Protein AF-A0A497KL46-F1 (afdb_monomer_lite)

Radius of gyration: 26.6 Å; chains: 1; bounding box: 67×43×73 Å

Sequence (267 aa):
MDILRQILDEEDTQILLVLDEVDALINNEGSDALYYLTRFHETTPDDPRRLNLLCISKDAEVFRKLDKSTLSSLQRNIIRMPDYNRFQLADILLYRMERAFRPDAVPLEIIDFISEVAEKENGDARQAISILHGAGLEADNDGSRQVKPEHARRIAVGVYDGIVVPDEIKHLNQHEKLTLLGISRFFISNTAPEATTGEIEESYHLVCEEYSEKPRGHTQFWKYLKKLDNLDFVSIKMHSSSQGRTQHISLDKIPAKTLQKKVEELL

Secondary structure (DSSP, 8-state):
-HHHHHHHHHTT--EEEEETTHHHHHHHHTTHHHHHHHTTTTT-TTS---EEEEE--S-GGGGGGS-HHHHHHHTTSPPP-PPPPHHHHHHHHHHHHHHHS-TTSS-HHHHHHHHHHHHHTTT-HHHHHHHHHHHHHHHHHTT-SS--HHHHHHHHHHHSTT-PPPGGGGG--HHHHHHHHHHHHHHHH---SEEEHHHHHHHHHHHHHHTTPPPPPHHHHHHHHHHHHHTTSSEEEEEEETTEEEEEEE-SSS-HHHHHHHHHTT-

Structure (mmCIF, N/CA/C/O backbone):
data_AF-A0A497KL46-F1
#
_entry.id   AF-A0A497KL46-F1
#
loop_
_atom_site.group_PDB
_atom_site.id
_atom_site.type_symbol
_atom_site.label_atom_id
_atom_site.label_alt_id
_atom_site.label_comp_id
_atom_site.label_asym_id
_atom_site.label_entity_id
_atom_site.label_seq_id
_atom_site.pdbx_PDB_ins_code
_atom_site.Cartn_x
_atom_site.Cartn_y
_atom_site.Cartn_z
_atom_site.occupancy
_atom_site.B_iso_or_equiv
_atom_site.auth_seq_id
_atom_site.auth_comp_id
_atom_site.auth_asym_id
_atom_site.auth_atom_id
_atom_site.pdbx_PDB_model_num
ATOM 1 N N . MET A 1 1 ? -26.864 12.637 31.922 1.00 79.81 1 MET A N 1
ATOM 2 C CA . MET A 1 1 ? -26.536 11.238 32.270 1.00 79.81 1 MET A CA 1
ATOM 3 C C . MET A 1 1 ? -27.658 10.562 33.039 1.00 79.81 1 MET A C 1
ATOM 5 O O . MET A 1 1 ? -27.997 9.447 32.680 1.00 79.81 1 MET A O 1
ATOM 9 N N . ASP A 1 2 ? -28.293 11.231 34.002 1.00 81.38 2 ASP A N 1
ATOM 10 C CA . ASP A 1 2 ? -29.363 10.612 34.807 1.00 81.38 2 ASP A CA 1
ATOM 11 C C . ASP A 1 2 ? -30.589 10.193 33.991 1.00 81.38 2 ASP A C 1
ATOM 13 O O . ASP A 1 2 ? -31.093 9.096 34.185 1.00 81.38 2 ASP A O 1
ATOM 17 N N . ILE A 1 3 ? -30.999 11.000 33.004 1.00 86.81 3 ILE A N 1
ATOM 18 C CA . ILE A 1 3 ? -32.090 10.636 32.081 1.00 86.81 3 ILE A CA 1
ATOM 19 C C . ILE A 1 3 ? -31.746 9.360 31.301 1.00 86.81 3 ILE A C 1
ATOM 21 O O . ILE A 1 3 ? -32.574 8.468 31.177 1.00 86.81 3 ILE A O 1
ATOM 25 N N . LEU A 1 4 ? -30.510 9.254 30.796 1.00 86.62 4 LEU A N 1
ATOM 26 C CA . LEU A 1 4 ? -30.061 8.060 30.076 1.00 86.62 4 LEU A CA 1
ATOM 27 C C . LEU A 1 4 ? -30.086 6.830 30.991 1.00 86.62 4 LEU A C 1
ATOM 29 O O . LEU A 1 4 ? -30.524 5.773 30.561 1.00 86.62 4 LEU A O 1
ATOM 33 N N . ARG A 1 5 ? -29.650 6.970 32.247 1.00 85.06 5 ARG A N 1
ATOM 34 C CA . ARG A 1 5 ? -29.703 5.887 33.235 1.00 85.06 5 ARG A CA 1
ATOM 35 C C . ARG A 1 5 ? -31.134 5.454 33.522 1.00 85.06 5 ARG A C 1
ATOM 37 O O . ARG A 1 5 ? -31.430 4.277 33.380 1.00 85.06 5 ARG A O 1
ATOM 44 N N . GLN A 1 6 ? -32.012 6.409 33.820 1.00 87.00 6 GLN A N 1
ATOM 45 C CA . GLN A 1 6 ? -33.421 6.142 34.085 1.00 87.00 6 GLN A CA 1
ATOM 46 C C . GLN A 1 6 ? -34.067 5.358 32.938 1.00 87.00 6 GLN A C 1
ATOM 48 O O . GLN A 1 6 ? -34.695 4.339 33.186 1.00 87.00 6 GLN A O 1
ATOM 53 N N . ILE A 1 7 ? -33.847 5.780 31.689 1.00 89.94 7 ILE A N 1
ATOM 54 C CA . ILE A 1 7 ? -34.384 5.081 30.515 1.00 89.94 7 ILE A CA 1
ATOM 55 C C . ILE A 1 7 ? -33.835 3.651 30.420 1.00 89.94 7 ILE A C 1
ATOM 57 O O . ILE A 1 7 ? -34.594 2.719 30.186 1.00 89.94 7 ILE A O 1
ATOM 61 N N . LEU A 1 8 ? -32.524 3.456 30.596 1.00 90.19 8 LEU A N 1
ATOM 62 C CA . LEU A 1 8 ? -31.916 2.124 30.491 1.00 90.19 8 LEU A CA 1
ATOM 63 C C . LEU A 1 8 ? -32.388 1.164 31.592 1.00 90.19 8 LEU A C 1
ATOM 65 O O . LEU A 1 8 ? -32.463 -0.040 31.348 1.00 90.19 8 LEU A O 1
ATOM 69 N N . ASP A 1 9 ? -32.699 1.687 32.777 1.00 87.31 9 ASP A N 1
ATOM 70 C CA . ASP A 1 9 ? -33.218 0.898 33.893 1.00 87.31 9 ASP A CA 1
ATOM 71 C C . ASP A 1 9 ? -34.712 0.597 33.747 1.00 87.31 9 ASP A C 1
ATOM 73 O O . ASP A 1 9 ? -35.117 -0.543 33.972 1.00 87.31 9 ASP A O 1
ATOM 77 N N . GLU A 1 10 ? -35.519 1.576 33.327 1.00 91.06 10 GLU A N 1
ATOM 78 C CA . GLU A 1 10 ? -36.950 1.389 33.043 1.00 91.06 10 GLU A CA 1
ATOM 79 C C . GLU A 1 10 ? -37.177 0.365 31.921 1.00 91.06 10 GLU A C 1
ATOM 81 O O . GLU A 1 10 ? -38.066 -0.479 32.023 1.00 91.06 10 GLU A O 1
ATOM 86 N N . GLU A 1 11 ? -36.335 0.396 30.886 1.00 92.50 11 GLU A N 1
ATOM 87 C CA . GLU A 1 11 ? -36.409 -0.500 29.725 1.00 92.50 11 GLU A CA 1
ATOM 88 C C . GLU A 1 11 ? -35.593 -1.797 29.896 1.00 92.50 11 GLU A C 1
ATOM 90 O O . GLU A 1 11 ? -35.456 -2.566 28.945 1.00 92.50 11 GLU A O 1
ATOM 95 N N . ASP A 1 12 ? -34.990 -2.035 31.068 1.00 89.88 12 ASP A N 1
ATOM 96 C CA . ASP A 1 12 ? -34.139 -3.203 31.363 1.00 89.88 12 ASP A CA 1
ATOM 97 C C . ASP A 1 12 ? -33.090 -3.504 30.261 1.00 89.88 12 ASP A C 1
ATOM 99 O O . ASP A 1 12 ? -32.785 -4.653 29.941 1.00 89.88 12 ASP A O 1
ATOM 103 N N . THR A 1 13 ? -32.498 -2.463 29.663 1.00 91.75 13 THR A N 1
ATOM 104 C CA . THR A 1 13 ? -31.704 -2.584 28.427 1.00 91.75 13 THR A CA 1
ATOM 105 C C . THR A 1 13 ? -30.222 -2.294 28.646 1.00 91.75 13 THR A C 1
ATOM 107 O O . THR A 1 13 ? -29.837 -1.328 29.299 1.00 91.75 13 THR A O 1
ATOM 110 N N . GLN A 1 14 ? -29.355 -3.111 28.046 1.00 91.69 14 GLN A N 1
ATOM 111 C CA . GLN A 1 14 ? -27.909 -2.886 28.021 1.00 91.69 14 GLN A CA 1
ATOM 112 C C . GLN A 1 14 ? -27.461 -2.369 26.649 1.00 91.69 14 GLN A C 1
ATOM 114 O O . GLN A 1 14 ? -27.829 -2.926 25.616 1.00 91.69 14 GLN A O 1
ATOM 119 N N . ILE A 1 15 ? -26.614 -1.340 26.642 1.00 93.81 15 ILE A N 1
ATOM 120 C CA . ILE A 1 15 ? -26.074 -0.721 25.431 1.00 93.81 15 ILE A CA 1
ATOM 121 C C . ILE A 1 15 ? -24.551 -0.854 25.342 1.00 93.81 15 ILE A C 1
ATOM 123 O O . ILE A 1 15 ? -23.825 -0.784 26.341 1.00 93.81 15 ILE A O 1
ATOM 127 N N . LEU A 1 16 ? -24.072 -1.021 24.109 1.00 92.56 16 LEU A N 1
ATOM 128 C CA . LEU A 1 16 ? -22.677 -0.847 23.719 1.00 92.56 16 LEU A CA 1
ATOM 129 C C . LEU A 1 16 ? -22.578 0.436 22.893 1.00 92.56 16 LEU A C 1
ATOM 131 O O . LEU A 1 16 ? -23.032 0.482 21.752 1.00 92.56 16 LEU A O 1
ATOM 135 N N . LEU A 1 17 ? -21.989 1.473 23.477 1.00 92.75 17 LEU A N 1
ATOM 136 C CA . LEU A 1 17 ? -21.692 2.720 22.793 1.00 92.75 17 LEU A CA 1
ATOM 137 C C . LEU A 1 17 ? -20.339 2.596 22.089 1.00 92.75 17 LEU A C 1
ATOM 139 O O . LEU A 1 17 ? -19.315 2.403 22.744 1.00 92.75 17 LEU A O 1
ATOM 143 N N . VAL A 1 18 ? -20.342 2.716 20.763 1.00 94.81 18 VAL A N 1
ATOM 144 C CA . VAL A 1 18 ? -19.127 2.727 19.943 1.00 94.81 18 VAL A CA 1
ATOM 145 C C . VAL A 1 18 ? -18.845 4.156 19.497 1.00 94.81 18 VAL A C 1
ATOM 147 O O . VAL A 1 18 ? -19.671 4.764 18.821 1.00 94.81 18 VAL A O 1
ATOM 150 N N . LEU A 1 19 ? -17.688 4.685 19.884 1.00 92.31 19 LEU A N 1
ATOM 151 C CA . LEU A 1 19 ? -17.200 5.998 19.475 1.00 92.31 19 LEU A CA 1
ATOM 152 C C . LEU A 1 19 ? -16.056 5.806 18.482 1.00 92.31 19 LEU A C 1
ATOM 154 O O . LEU A 1 19 ? -14.945 5.459 18.888 1.00 92.31 19 LEU A O 1
ATOM 158 N N . ASP A 1 20 ? -16.347 6.000 17.196 1.00 92.94 20 ASP A N 1
ATOM 159 C CA . ASP A 1 20 ? -15.329 6.001 16.144 1.00 92.94 20 ASP A CA 1
ATOM 160 C C . ASP A 1 20 ? -14.630 7.363 16.054 1.00 92.94 20 ASP A C 1
ATOM 162 O O . ASP A 1 20 ? -15.238 8.390 16.357 1.00 92.94 20 ASP A O 1
ATOM 166 N N . GLU A 1 21 ? -13.351 7.363 15.681 1.00 90.56 21 GLU A N 1
ATOM 167 C CA . GLU A 1 21 ? -12.491 8.558 15.622 1.00 90.56 21 GLU A CA 1
ATOM 168 C C . GLU A 1 21 ? -12.585 9.455 16.878 1.00 90.56 21 GLU A C 1
ATOM 170 O O . GLU A 1 21 ? -12.681 10.686 16.800 1.00 90.56 21 GLU A O 1
ATOM 175 N N . VAL A 1 22 ? -12.530 8.841 18.069 1.00 91.25 22 VAL A N 1
ATOM 176 C CA . VAL A 1 22 ? -12.682 9.535 19.365 1.00 91.25 22 VAL A CA 1
ATOM 177 C C . VAL A 1 22 ? -11.638 10.642 19.580 1.00 91.25 22 VAL A C 1
ATOM 179 O O . VAL A 1 22 ? -11.822 11.524 20.418 1.00 91.25 22 VAL A O 1
ATOM 182 N N . ASP A 1 23 ? -10.558 10.633 18.796 1.00 89.38 23 ASP A N 1
ATOM 183 C CA . ASP A 1 23 ? -9.548 11.685 18.735 1.00 89.38 23 ASP A CA 1
ATOM 184 C C . ASP A 1 23 ? -10.170 13.079 18.581 1.00 89.38 23 ASP A C 1
ATOM 186 O O . ASP A 1 23 ? -9.782 14.013 19.284 1.00 89.38 23 ASP A O 1
ATOM 190 N N . ALA A 1 24 ? -11.161 13.225 17.694 1.00 88.12 24 ALA A N 1
ATOM 191 C CA . ALA A 1 24 ? -11.826 14.501 17.440 1.00 88.12 24 ALA A CA 1
ATOM 192 C C . ALA A 1 24 ? -12.587 15.003 18.676 1.00 88.12 24 ALA A C 1
ATOM 194 O O . ALA A 1 24 ? -12.508 16.185 19.016 1.00 88.12 24 ALA A O 1
ATOM 195 N N . LEU A 1 25 ? -13.270 14.096 19.379 1.00 87.94 25 LEU A N 1
ATOM 196 C CA . LEU A 1 25 ? -13.994 14.406 20.610 1.00 87.94 25 LEU A CA 1
ATOM 197 C C . LEU A 1 25 ? -13.031 14.864 21.712 1.00 87.94 25 LEU A C 1
ATOM 199 O O . LEU A 1 25 ? -13.233 15.918 22.307 1.00 87.94 25 LEU A O 1
ATOM 203 N N . ILE A 1 26 ? -11.950 14.113 21.937 1.00 88.19 26 ILE A N 1
ATOM 204 C CA . ILE A 1 26 ? -10.952 14.430 22.971 1.00 88.19 26 ILE A CA 1
ATOM 205 C C . ILE A 1 26 ? -10.244 15.754 22.663 1.00 88.19 26 ILE A C 1
ATOM 207 O O . ILE A 1 26 ? -9.968 16.540 23.567 1.00 88.19 26 ILE A O 1
ATOM 211 N N . ASN A 1 27 ? -9.939 16.023 21.392 1.00 87.06 27 ASN A N 1
ATOM 212 C CA . ASN A 1 27 ? -9.252 17.251 20.998 1.00 87.06 27 ASN A CA 1
ATOM 213 C C . ASN A 1 27 ? -10.130 18.503 21.149 1.00 87.06 27 ASN A C 1
ATOM 215 O O . ASN A 1 27 ? -9.594 19.563 21.468 1.00 87.06 27 ASN A O 1
ATOM 219 N N . ASN A 1 28 ? -11.443 18.386 20.937 1.00 86.38 28 ASN A N 1
ATOM 220 C CA . ASN A 1 28 ? -12.368 19.519 20.996 1.00 86.38 28 ASN A CA 1
ATOM 221 C C . ASN A 1 28 ? -12.951 19.750 22.398 1.00 86.38 28 ASN A C 1
ATOM 223 O O . ASN A 1 28 ? -13.069 20.896 22.824 1.00 86.38 28 ASN A O 1
ATOM 227 N N . GLU A 1 29 ? -13.309 18.681 23.113 1.00 82.69 29 GLU A N 1
ATOM 228 C CA . GLU A 1 29 ? -14.014 18.749 24.405 1.00 82.69 29 GLU A CA 1
ATOM 229 C C . GLU A 1 29 ? -13.141 18.339 25.601 1.00 82.69 29 GLU A C 1
ATOM 231 O O . GLU A 1 29 ? -13.566 18.414 26.754 1.00 82.69 29 GLU A O 1
ATOM 236 N N . GLY A 1 30 ? -11.897 17.920 25.360 1.00 79.69 30 GLY A N 1
ATOM 237 C CA . GLY A 1 30 ? -10.985 17.500 26.416 1.00 79.69 30 GLY A CA 1
ATOM 238 C C . GLY A 1 30 ? -11.428 16.202 27.095 1.00 79.69 30 GLY A C 1
ATOM 239 O O . GLY A 1 30 ? -11.871 15.252 26.452 1.00 79.69 30 GLY A O 1
ATOM 240 N N . SER A 1 31 ? -11.256 16.139 28.418 1.00 78.94 31 SER A N 1
ATOM 241 C CA . SER A 1 31 ? -11.569 14.931 29.199 1.00 78.94 31 SER A CA 1
ATOM 242 C C . SER A 1 31 ? -13.051 14.793 29.535 1.00 78.94 31 SER A C 1
ATOM 244 O O . SER A 1 31 ? -13.500 13.683 29.810 1.00 78.94 31 SER A O 1
ATOM 246 N N . ASP A 1 32 ? -13.811 15.888 29.508 1.00 81.88 32 ASP A N 1
ATOM 247 C CA . ASP A 1 32 ? -15.138 15.959 30.125 1.00 81.88 32 ASP A CA 1
ATOM 248 C C . ASP A 1 32 ? -16.133 14.990 29.474 1.00 81.88 32 ASP A C 1
ATOM 250 O O . ASP A 1 32 ? -16.844 14.261 30.170 1.00 81.88 32 ASP A O 1
ATOM 254 N N . ALA A 1 33 ? -16.129 14.903 28.142 1.00 78.75 33 ALA A N 1
ATOM 255 C CA . ALA A 1 33 ? -17.032 14.028 27.398 1.00 78.75 33 ALA A CA 1
ATOM 256 C C . ALA A 1 33 ? -16.857 12.544 27.770 1.00 78.75 33 ALA A C 1
ATOM 258 O O . ALA A 1 33 ? -17.829 11.834 28.042 1.00 78.75 33 ALA A O 1
ATOM 259 N N . LEU A 1 34 ? -15.608 12.072 27.840 1.00 86.06 34 LEU A N 1
ATOM 260 C CA . LEU A 1 34 ? -15.301 10.690 28.216 1.00 86.06 34 LEU A CA 1
ATOM 261 C C . LEU A 1 34 ? -15.378 10.464 29.728 1.00 86.06 34 LEU A C 1
ATOM 263 O O . LEU A 1 34 ? -15.700 9.356 30.161 1.00 86.06 34 LEU A O 1
ATOM 267 N N . TYR A 1 35 ? -15.139 11.494 30.538 1.00 84.88 35 TYR A N 1
ATOM 268 C CA . TYR A 1 35 ? -15.254 11.424 31.991 1.00 84.88 35 TYR A CA 1
ATOM 269 C C . TYR A 1 35 ? -16.672 11.025 32.410 1.00 84.88 35 TYR A C 1
ATOM 271 O O . TYR A 1 35 ? -16.850 10.071 33.169 1.00 84.88 35 TYR A O 1
ATOM 279 N N . TYR A 1 36 ? -17.703 11.676 31.860 1.00 84.81 36 TYR A N 1
ATOM 280 C CA . TYR A 1 36 ? -19.088 11.337 32.204 1.00 84.81 36 TYR A CA 1
ATOM 281 C C . TYR A 1 36 ? -19.473 9.920 31.763 1.00 84.81 36 TYR A C 1
ATOM 283 O O . TYR A 1 36 ? -20.176 9.221 32.493 1.00 84.81 36 TYR A O 1
ATOM 291 N N . LEU A 1 37 ? -19.006 9.478 30.591 1.00 87.31 37 LEU A N 1
ATOM 292 C CA . LEU A 1 37 ? -19.309 8.148 30.050 1.00 87.31 37 LEU A CA 1
ATOM 293 C C . LEU A 1 37 ? -18.620 7.031 30.837 1.00 87.31 37 LEU A C 1
ATOM 295 O O . LEU A 1 37 ? -19.248 6.028 31.170 1.00 87.31 37 LEU A O 1
ATOM 299 N N . THR A 1 38 ? -17.341 7.208 31.171 1.00 84.44 38 THR A N 1
ATOM 300 C CA . THR A 1 38 ? -16.570 6.211 31.930 1.00 84.44 38 THR A CA 1
ATOM 301 C C . THR A 1 38 ? -17.064 6.068 33.368 1.00 84.44 38 THR A C 1
ATOM 303 O O . THR A 1 38 ? -17.007 4.973 33.928 1.00 84.44 38 THR A O 1
ATOM 306 N N . ARG A 1 39 ? -17.615 7.142 33.944 1.00 82.69 39 ARG A N 1
ATOM 307 C CA . ARG A 1 39 ? -18.130 7.175 35.321 1.00 82.69 39 ARG A CA 1
ATOM 308 C C . ARG A 1 39 ? -19.625 6.929 35.454 1.00 82.69 39 ARG A C 1
ATOM 310 O O . ARG A 1 39 ? -20.173 7.049 36.548 1.00 82.69 39 ARG A O 1
ATOM 317 N N . PHE A 1 40 ? -20.290 6.533 34.374 1.00 84.06 40 PHE A N 1
ATOM 318 C CA . PHE A 1 40 ? -21.730 6.286 34.368 1.00 84.06 40 PHE A CA 1
ATOM 319 C C . PHE A 1 40 ? -22.194 5.286 35.449 1.00 84.06 40 PHE A C 1
ATOM 321 O O . PHE A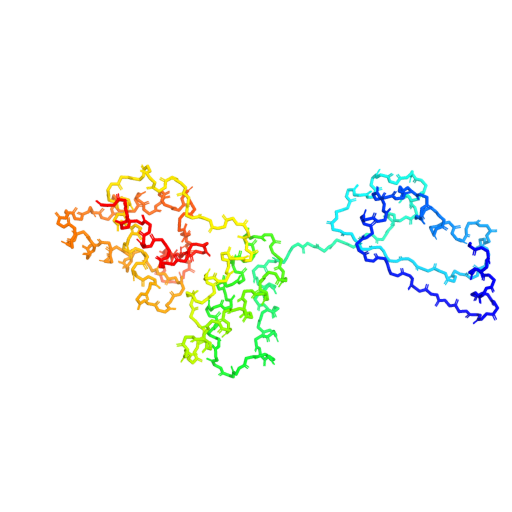 1 40 ? -23.330 5.382 35.901 1.00 84.06 40 PHE A O 1
ATOM 328 N N . HIS A 1 41 ? -21.321 4.388 35.919 1.00 80.94 41 HIS A N 1
ATOM 329 C CA . HIS A 1 41 ? -21.632 3.390 36.958 1.00 80.94 41 HIS A CA 1
ATOM 330 C C . HIS A 1 41 ? -21.028 3.693 38.345 1.00 80.94 41 HIS A C 1
ATOM 332 O O . HIS A 1 41 ? -21.165 2.880 39.251 1.00 80.94 41 HIS A O 1
ATOM 338 N N . GLU A 1 42 ? -20.331 4.820 38.551 1.00 80.25 42 GLU A N 1
ATOM 339 C CA . GLU A 1 42 ? -19.647 5.088 39.836 1.00 80.25 42 GLU A CA 1
ATOM 340 C C . GLU A 1 42 ? -20.615 5.355 40.996 1.00 80.25 42 GLU A C 1
ATOM 342 O O . GLU A 1 42 ? -20.321 5.021 42.141 1.00 80.25 42 GLU A O 1
ATOM 347 N N . THR A 1 43 ? -21.768 5.961 40.712 1.00 73.19 43 THR A N 1
ATOM 348 C CA . THR A 1 43 ? -22.758 6.334 41.734 1.00 73.19 43 THR A CA 1
A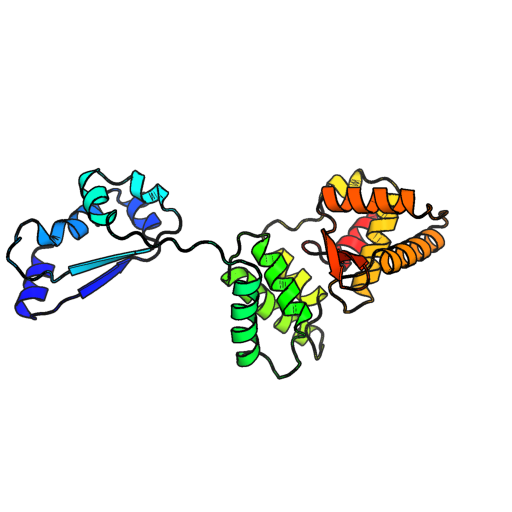TOM 349 C C . THR A 1 43 ? -23.650 5.174 42.171 1.00 73.19 43 THR A C 1
ATOM 351 O O . THR A 1 43 ? -24.379 5.317 43.147 1.00 73.19 43 THR A O 1
ATOM 354 N N . THR A 1 44 ? -23.612 4.050 41.453 1.00 74.88 44 THR A N 1
ATOM 355 C CA . THR A 1 44 ? -24.502 2.898 41.643 1.00 74.88 44 THR A CA 1
ATOM 356 C C . THR A 1 44 ? -23.743 1.577 41.431 1.00 74.88 44 THR A C 1
ATOM 358 O O . THR A 1 44 ? -23.939 0.879 40.438 1.00 74.88 44 THR A O 1
ATOM 361 N N . PRO A 1 45 ? -22.821 1.221 42.344 1.00 71.00 45 PRO A N 1
ATOM 362 C CA . PRO A 1 45 ? -21.927 0.077 42.157 1.00 71.00 45 PRO A CA 1
ATOM 363 C C . PRO A 1 45 ? -22.625 -1.292 42.192 1.00 71.00 45 PRO A C 1
ATOM 365 O O . PRO A 1 45 ? -22.076 -2.245 41.637 1.00 71.00 45 PRO A O 1
ATOM 368 N N . ASP A 1 46 ? -23.804 -1.384 42.817 1.00 79.31 46 ASP A N 1
ATOM 369 C CA . ASP A 1 46 ? -24.602 -2.615 42.924 1.00 79.31 46 ASP A CA 1
ATOM 370 C C . ASP A 1 46 ? -25.622 -2.777 41.777 1.00 79.31 46 ASP A C 1
ATOM 372 O O . ASP A 1 46 ? -26.230 -3.842 41.639 1.00 79.31 46 ASP A O 1
ATOM 376 N N . ASP A 1 47 ? -25.789 -1.751 40.934 1.00 80.50 47 ASP A N 1
ATOM 377 C CA . ASP A 1 47 ? -26.738 -1.776 39.821 1.00 80.50 47 ASP A CA 1
ATOM 378 C C . ASP A 1 47 ? -26.167 -2.530 38.603 1.00 80.50 47 ASP A C 1
ATOM 380 O O . ASP A 1 47 ? -24.944 -2.635 38.420 1.00 80.50 47 ASP A O 1
ATOM 384 N N . PRO A 1 48 ? -27.034 -3.049 37.712 1.00 80.50 48 PRO A N 1
ATOM 385 C CA . PRO A 1 48 ? -26.595 -3.659 36.465 1.00 80.50 48 PRO A CA 1
ATOM 386 C C . PRO A 1 48 ? -25.754 -2.690 35.624 1.00 80.50 48 PRO A C 1
ATOM 388 O O . PRO A 1 48 ? -26.095 -1.523 35.440 1.00 80.50 48 PRO A O 1
ATOM 391 N N . ARG A 1 49 ? -24.666 -3.183 35.017 1.00 84.88 49 ARG A N 1
ATOM 392 C CA . ARG A 1 49 ? -23.839 -2.370 34.110 1.00 84.88 49 ARG A CA 1
ATOM 393 C C . ARG A 1 49 ? -24.500 -2.207 32.741 1.00 84.88 49 ARG A C 1
ATOM 395 O O . ARG A 1 49 ? -24.146 -2.877 31.773 1.00 84.88 49 ARG A O 1
ATOM 402 N N . ARG A 1 50 ? -25.439 -1.265 32.658 1.00 88.06 50 ARG A N 1
ATOM 403 C CA . ARG A 1 50 ? -26.237 -0.964 31.456 1.00 88.06 50 ARG A CA 1
ATOM 404 C C . ARG A 1 50 ? -25.462 -0.316 30.301 1.00 88.06 50 ARG A C 1
ATOM 406 O O . ARG A 1 50 ? -25.907 -0.402 29.167 1.00 88.06 50 ARG A O 1
ATOM 413 N N . LEU A 1 51 ? -24.310 0.312 30.550 1.00 89.31 51 LEU A N 1
ATOM 414 C CA . LEU A 1 51 ? -23.509 1.015 29.533 1.00 89.31 51 LEU A CA 1
ATOM 415 C C . LEU A 1 51 ? -22.116 0.396 29.401 1.00 89.31 51 LEU A C 1
ATOM 417 O O . LEU A 1 51 ? -21.380 0.313 30.384 1.00 89.31 51 LEU A O 1
ATOM 421 N N . ASN A 1 52 ? -21.754 0.019 28.177 1.00 88.88 52 ASN A N 1
ATOM 422 C CA . ASN A 1 52 ? -20.418 -0.424 27.785 1.00 88.88 52 ASN A CA 1
ATOM 423 C C . ASN A 1 52 ? -19.882 0.517 26.710 1.00 88.88 52 ASN A C 1
ATOM 425 O O . ASN A 1 52 ? -20.653 1.014 25.894 1.00 88.88 52 ASN A O 1
ATOM 429 N N . LEU A 1 53 ? -18.572 0.746 26.702 1.00 89.31 53 LEU A N 1
ATOM 430 C CA . LEU A 1 53 ? -17.934 1.711 25.812 1.00 89.31 53 LEU A CA 1
ATOM 431 C C . LEU A 1 53 ? -16.842 1.032 24.981 1.00 89.31 53 LEU A C 1
ATOM 433 O O . LEU A 1 53 ? -15.984 0.343 25.534 1.00 89.31 53 LEU A O 1
ATOM 437 N N . LEU A 1 54 ? -16.864 1.261 23.669 1.00 91.44 54 LEU A N 1
ATOM 438 C CA . LEU A 1 54 ? -15.784 0.939 22.741 1.00 91.44 54 LEU A CA 1
ATOM 439 C C . LEU A 1 54 ? -15.317 2.242 22.088 1.00 91.44 54 LEU A C 1
ATOM 441 O O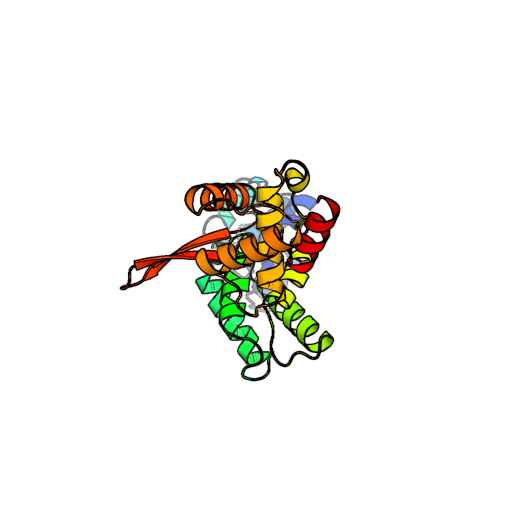 . LEU A 1 54 ? -16.079 2.875 21.364 1.00 91.44 54 LEU A O 1
ATOM 445 N N . CYS A 1 55 ? -14.072 2.634 22.334 1.00 91.12 55 CYS A N 1
ATOM 446 C CA . CYS A 1 55 ? -13.474 3.809 21.708 1.00 91.12 55 CYS A CA 1
ATOM 447 C C . CYS A 1 55 ? -12.482 3.367 20.632 1.00 91.12 55 CYS A C 1
ATOM 449 O O . CYS A 1 55 ? -11.585 2.573 20.919 1.00 91.12 55 CYS A O 1
ATOM 451 N N . ILE A 1 56 ? -12.620 3.907 19.425 1.00 93.00 56 ILE A N 1
ATOM 452 C CA . ILE A 1 56 ? -11.704 3.681 18.307 1.00 93.00 56 ILE A CA 1
ATOM 453 C C . ILE A 1 56 ? -10.950 4.985 18.070 1.00 93.00 56 ILE A C 1
ATOM 455 O O . ILE A 1 56 ? -11.544 6.059 17.993 1.00 93.00 56 ILE A O 1
ATOM 459 N N . SER A 1 57 ? -9.628 4.890 18.005 1.00 91.44 57 SER A N 1
ATOM 460 C CA . SER A 1 57 ? -8.733 6.021 17.782 1.00 91.44 57 SER A CA 1
ATOM 461 C C . SER A 1 57 ? -7.626 5.603 16.825 1.00 91.44 57 SER A C 1
ATOM 463 O O . SER A 1 57 ? -7.212 4.440 16.824 1.00 91.44 57 SER A O 1
ATOM 465 N N . LYS A 1 58 ? -7.151 6.562 16.026 1.00 87.38 58 LYS A N 1
ATOM 466 C CA . LYS A 1 58 ? -5.976 6.374 15.158 1.00 87.38 58 LYS A CA 1
ATOM 467 C C . LYS A 1 58 ? -4.667 6.498 15.935 1.00 87.38 58 LYS A C 1
ATOM 469 O O . LYS A 1 58 ? -3.668 5.912 15.532 1.00 87.38 58 LYS A O 1
ATOM 474 N N . ASP A 1 59 ? -4.673 7.238 17.041 1.00 84.31 59 ASP A N 1
ATOM 475 C CA . ASP A 1 59 ? -3.487 7.529 17.834 1.00 84.31 59 ASP A CA 1
ATOM 476 C C . ASP A 1 59 ? -3.722 7.269 19.326 1.00 84.31 59 ASP A C 1
ATOM 478 O O . ASP A 1 59 ? -4.353 8.045 20.042 1.00 84.31 59 ASP A O 1
ATOM 482 N N . ALA A 1 60 ? -3.114 6.197 19.839 1.00 78.81 60 ALA A N 1
ATOM 483 C CA . ALA A 1 60 ? -3.189 5.847 21.255 1.00 78.81 60 ALA A CA 1
ATOM 484 C C . ALA A 1 60 ? -2.659 6.954 22.195 1.00 78.81 60 ALA A C 1
ATOM 486 O O . ALA A 1 60 ? -2.974 6.953 23.389 1.00 78.81 60 ALA A O 1
ATOM 487 N N . GLU A 1 61 ? -1.863 7.896 21.688 1.00 83.06 61 GLU A N 1
ATOM 488 C CA . GLU A 1 61 ? -1.367 9.048 22.437 1.00 83.06 61 GLU A CA 1
ATOM 489 C C . GLU A 1 61 ? -2.469 10.040 22.803 1.00 83.06 61 GLU A C 1
ATOM 491 O O . GLU A 1 61 ? -2.350 10.722 23.827 1.00 83.06 61 GLU A O 1
ATOM 496 N N . VAL A 1 62 ? -3.578 10.083 22.053 1.00 83.25 62 VAL A N 1
ATOM 497 C CA . VAL A 1 62 ? -4.697 10.987 22.352 1.00 83.25 62 VAL A CA 1
ATOM 498 C C . VAL A 1 62 ? -5.237 10.756 23.763 1.00 83.25 62 VAL A C 1
ATOM 500 O O . VAL A 1 62 ? -5.581 11.703 24.472 1.00 83.25 62 VAL A O 1
ATOM 503 N N . PHE A 1 63 ? -5.214 9.504 24.226 1.00 82.81 63 PHE A N 1
ATOM 504 C CA . PHE A 1 63 ? -5.685 9.141 25.554 1.00 82.81 63 PHE A CA 1
ATOM 505 C C . PHE A 1 63 ? -4.807 9.727 26.668 1.00 82.81 63 PHE A C 1
ATOM 507 O O . PHE A 1 63 ? -5.305 9.914 27.772 1.00 82.81 63 PHE A O 1
ATOM 514 N N . ARG A 1 64 ? -3.540 10.102 26.413 1.00 81.12 64 ARG A N 1
ATOM 515 C CA . ARG A 1 64 ? -2.690 10.781 27.417 1.00 81.12 64 ARG A CA 1
ATOM 516 C C . ARG A 1 64 ? -3.196 12.173 27.796 1.00 81.12 64 ARG A C 1
ATOM 518 O O . ARG A 1 64 ? -2.799 12.684 28.840 1.00 81.12 64 ARG A O 1
ATOM 525 N N . LYS A 1 65 ? -4.057 12.780 26.972 1.00 82.19 65 LYS A N 1
ATOM 526 C CA . LYS A 1 65 ? -4.716 14.060 27.277 1.00 82.19 65 LYS A CA 1
ATOM 527 C C . LYS A 1 65 ? -5.837 13.912 28.305 1.00 82.19 65 LYS A C 1
ATOM 529 O O . LYS A 1 65 ? -6.298 14.920 28.835 1.00 82.19 65 LYS A O 1
ATOM 534 N N . LEU A 1 66 ? -6.274 12.680 28.569 1.00 83.88 66 LEU A N 1
ATOM 535 C CA . LEU A 1 66 ? -7.309 12.403 29.550 1.00 83.88 66 LEU A CA 1
ATOM 536 C C . LEU A 1 66 ? -6.768 12.525 30.971 1.00 83.88 66 LEU A C 1
ATOM 538 O O . LEU A 1 66 ? -5.615 12.191 31.258 1.00 83.88 66 LEU A O 1
ATOM 542 N N . ASP A 1 67 ? -7.628 12.962 31.885 1.00 82.44 67 ASP A N 1
ATOM 543 C CA . ASP A 1 67 ? -7.319 12.926 33.305 1.00 82.44 67 ASP A CA 1
ATOM 544 C C . ASP A 1 67 ? -7.048 11.481 33.773 1.00 82.44 67 ASP A C 1
ATOM 546 O O . ASP A 1 67 ? -7.565 10.496 33.233 1.00 82.44 67 ASP A O 1
ATOM 550 N N . LYS A 1 68 ? -6.229 11.344 34.824 1.00 80.62 68 LYS A N 1
ATOM 551 C CA . LYS A 1 68 ? -5.770 10.037 35.326 1.00 80.62 68 LYS A CA 1
ATOM 552 C C . LYS A 1 68 ? -6.917 9.084 35.679 1.00 80.62 68 LYS A C 1
ATOM 554 O O . LYS A 1 68 ? -6.725 7.871 35.616 1.00 80.62 68 LYS A O 1
ATOM 559 N N . SER A 1 69 ? -8.079 9.606 36.076 1.00 77.44 69 SER A N 1
ATOM 560 C CA . SER A 1 69 ? -9.207 8.779 36.504 1.00 77.44 69 SER A CA 1
ATOM 561 C C . SER A 1 69 ? -9.980 8.196 35.318 1.00 77.44 69 SER A C 1
ATOM 563 O O . SER A 1 69 ? -10.244 6.991 35.299 1.00 77.44 69 SER A O 1
ATOM 565 N N . THR A 1 70 ? -10.232 9.001 34.283 1.00 80.31 70 THR A N 1
ATOM 566 C CA . THR A 1 70 ? -10.828 8.543 33.016 1.00 80.31 70 THR A CA 1
ATOM 567 C C . THR A 1 70 ? -9.905 7.550 32.312 1.00 80.31 70 THR A C 1
ATOM 569 O O . THR A 1 70 ? -10.330 6.473 31.888 1.00 80.31 70 THR A O 1
ATOM 572 N N . LEU A 1 71 ? -8.607 7.859 32.269 1.00 80.19 71 LEU A N 1
ATOM 573 C CA . LEU A 1 71 ? -7.585 6.999 31.677 1.00 80.19 71 LEU A CA 1
ATOM 574 C C . LEU A 1 71 ? -7.490 5.632 32.383 1.00 80.19 71 LEU A C 1
ATOM 576 O O . LEU A 1 71 ? -7.457 4.603 31.712 1.00 80.19 71 LEU A O 1
ATOM 580 N N . SER A 1 72 ? -7.528 5.595 33.719 1.00 79.62 72 SER A N 1
ATOM 581 C CA . SER A 1 72 ? -7.525 4.346 34.506 1.00 79.62 72 SER A CA 1
ATOM 582 C C . SER A 1 72 ? -8.718 3.431 34.189 1.00 79.62 72 SER A C 1
ATOM 584 O O . SER A 1 72 ? -8.583 2.205 34.153 1.00 79.62 72 SER A O 1
ATOM 586 N N . SER A 1 73 ? -9.883 4.023 33.915 1.00 77.56 73 SER A N 1
ATOM 587 C CA . SER A 1 73 ? -11.096 3.280 33.560 1.00 77.56 73 SER A CA 1
ATOM 588 C C . SER A 1 73 ? -11.014 2.669 32.155 1.00 77.56 73 SER A C 1
ATOM 590 O O . SER A 1 73 ? -11.462 1.541 31.952 1.00 77.56 73 SER A O 1
ATOM 592 N N . LEU A 1 74 ? -10.395 3.377 31.202 1.00 76.94 74 LEU A N 1
ATOM 593 C CA . LEU A 1 74 ? -10.263 2.949 29.802 1.00 76.94 74 LEU A CA 1
ATOM 594 C C . LEU A 1 74 ? -9.094 1.979 29.552 1.00 76.94 74 LEU A C 1
ATOM 596 O O . LEU A 1 74 ? -9.189 1.104 28.694 1.00 76.94 74 LEU A O 1
ATOM 600 N N . GLN A 1 75 ? -7.989 2.090 30.296 1.00 67.75 75 GLN A N 1
ATOM 601 C CA . GLN A 1 75 ? -6.730 1.390 29.988 1.00 67.75 75 GLN A CA 1
ATOM 602 C C . GLN A 1 75 ? -6.725 -0.132 30.205 1.00 67.75 75 GLN A C 1
ATOM 604 O O . GLN A 1 75 ? -5.718 -0.779 29.919 1.00 67.75 75 GLN A O 1
ATOM 609 N N . ARG A 1 76 ? -7.813 -0.736 30.693 1.00 67.94 76 ARG A N 1
ATOM 610 C CA . ARG A 1 76 ? -7.831 -2.176 31.002 1.00 67.94 76 ARG A CA 1
ATOM 611 C C . ARG A 1 76 ? -7.894 -3.073 29.760 1.00 67.94 76 ARG A C 1
ATOM 613 O O . ARG A 1 76 ? -7.336 -4.163 29.802 1.00 67.94 76 ARG A O 1
ATOM 620 N N . ASN A 1 77 ? -8.523 -2.617 28.672 1.00 78.56 77 ASN A N 1
ATOM 621 C CA . ASN A 1 77 ? -8.852 -3.448 27.504 1.00 78.56 77 ASN A CA 1
ATOM 622 C C . ASN A 1 77 ? -8.454 -2.772 26.177 1.00 78.56 77 ASN A C 1
ATOM 624 O O . ASN A 1 77 ? -9.309 -2.455 25.354 1.00 78.56 77 ASN A O 1
ATOM 628 N N . ILE A 1 78 ? -7.158 -2.523 25.965 1.00 84.25 78 ILE A N 1
ATOM 629 C CA . ILE A 1 78 ? -6.666 -1.918 24.715 1.00 84.25 78 ILE A CA 1
ATOM 630 C C . ILE A 1 78 ? -6.384 -3.011 23.683 1.00 84.25 78 ILE A C 1
ATOM 632 O O . ILE A 1 78 ? -5.514 -3.856 23.890 1.00 84.25 78 ILE A O 1
ATOM 636 N N . ILE A 1 79 ? -7.069 -2.942 22.543 1.00 89.94 79 ILE A N 1
ATOM 637 C CA . ILE A 1 79 ? -6.775 -3.759 21.363 1.00 89.94 79 ILE A CA 1
ATOM 638 C C . ILE A 1 79 ? -5.967 -2.898 20.396 1.00 89.94 79 ILE A C 1
ATOM 640 O O . ILE A 1 79 ? -6.428 -1.846 19.963 1.00 89.94 79 ILE A O 1
ATOM 644 N N . ARG A 1 80 ? -4.744 -3.331 20.076 1.00 89.62 80 ARG A N 1
ATOM 645 C CA . ARG A 1 80 ? -3.906 -2.669 19.070 1.00 89.62 80 ARG A CA 1
ATOM 646 C C . ARG A 1 80 ? -4.098 -3.360 17.730 1.00 89.62 80 ARG A C 1
ATOM 648 O O . ARG A 1 80 ? -3.927 -4.573 17.645 1.00 89.62 80 ARG A O 1
ATOM 655 N N . MET A 1 81 ? -4.416 -2.574 16.712 1.00 91.69 81 MET A N 1
ATOM 656 C CA . MET A 1 81 ? -4.509 -3.021 15.326 1.00 91.69 81 MET A CA 1
ATOM 657 C C . MET A 1 81 ? -3.247 -2.527 14.609 1.00 91.69 81 MET A C 1
ATOM 659 O O . MET A 1 81 ? -3.181 -1.336 14.316 1.00 91.69 81 MET A O 1
ATOM 663 N N . PRO A 1 82 ? -2.210 -3.368 14.438 1.00 91.44 82 PRO A N 1
ATOM 664 C CA . PRO A 1 82 ? -1.024 -2.970 13.688 1.00 91.44 82 PRO A CA 1
ATOM 665 C C . PRO A 1 82 ? -1.356 -2.815 12.201 1.00 91.44 82 PRO A C 1
ATOM 667 O O . PRO A 1 82 ? -2.338 -3.387 11.719 1.00 91.44 82 PRO A O 1
ATOM 670 N N . ASP A 1 83 ? -0.499 -2.089 11.491 1.00 94.00 83 ASP A N 1
ATOM 671 C CA . ASP A 1 83 ? -0.555 -1.973 10.037 1.00 94.00 83 ASP A CA 1
ATOM 672 C C . ASP A 1 83 ? -0.497 -3.356 9.377 1.00 94.00 83 ASP A C 1
ATOM 674 O O . ASP A 1 83 ? 0.139 -4.290 9.888 1.00 94.00 83 ASP A O 1
ATOM 678 N N . TYR A 1 84 ? -1.172 -3.502 8.238 1.00 97.25 84 TYR A N 1
ATOM 679 C CA . TYR A 1 84 ? -1.175 -4.770 7.525 1.00 97.25 84 TYR A CA 1
ATOM 680 C C . TYR A 1 84 ? 0.164 -4.998 6.829 1.00 97.25 84 TYR A C 1
ATOM 682 O O . TYR A 1 84 ? 0.682 -4.122 6.138 1.00 97.25 84 TYR A O 1
ATOM 690 N N . ASN A 1 85 ? 0.689 -6.214 6.947 1.00 96.00 85 ASN A N 1
ATOM 691 C CA . ASN A 1 85 ? 1.820 -6.634 6.124 1.00 96.00 85 ASN A CA 1
ATOM 692 C C . ASN A 1 85 ? 1.371 -7.003 4.699 1.00 96.00 85 ASN A C 1
ATOM 694 O O . ASN A 1 85 ? 0.181 -7.205 4.433 1.00 96.00 85 ASN A O 1
ATOM 698 N N . ARG A 1 86 ? 2.335 -7.169 3.789 1.00 95.00 86 ARG A N 1
ATOM 699 C CA . ARG A 1 86 ? 2.098 -7.506 2.376 1.00 95.00 86 ARG A CA 1
ATOM 700 C C . ARG A 1 86 ? 1.202 -8.728 2.186 1.00 95.00 86 ARG A C 1
ATOM 702 O O . ARG A 1 86 ? 0.342 -8.709 1.311 1.00 95.00 86 ARG A O 1
ATOM 709 N N . PHE A 1 87 ? 1.390 -9.787 2.973 1.00 96.50 87 PHE A N 1
ATOM 710 C CA . PHE A 1 87 ? 0.604 -11.017 2.827 1.00 96.50 87 PHE A CA 1
ATOM 711 C C . PHE A 1 87 ? -0.852 -10.796 3.243 1.00 96.50 87 PHE A C 1
ATOM 713 O O . PHE A 1 87 ? -1.763 -11.192 2.526 1.00 96.50 87 PHE A O 1
ATOM 720 N N . GLN A 1 88 ? -1.076 -10.081 4.347 1.00 98.12 88 GLN A N 1
ATOM 721 C CA . GLN A 1 88 ? -2.425 -9.730 4.793 1.00 98.12 88 GLN A CA 1
ATOM 722 C C . GLN A 1 88 ? -3.127 -8.799 3.797 1.00 98.12 88 GLN A C 1
ATOM 724 O O . GLN A 1 88 ? -4.315 -8.967 3.526 1.00 98.12 88 GLN A O 1
ATOM 729 N N . LEU A 1 89 ? -2.401 -7.833 3.226 1.00 98.19 89 LEU A N 1
ATOM 730 C CA . LEU A 1 89 ? -2.924 -6.973 2.166 1.00 98.19 89 LEU A CA 1
ATOM 731 C C . LEU A 1 89 ? -3.275 -7.780 0.915 1.00 98.19 89 LEU A C 1
ATOM 733 O O . LEU A 1 89 ? -4.350 -7.575 0.360 1.00 98.19 89 LEU A O 1
ATOM 737 N N . ALA A 1 90 ? -2.427 -8.728 0.508 1.00 97.88 90 ALA A N 1
ATOM 738 C CA . ALA A 1 90 ? -2.703 -9.594 -0.635 1.00 97.88 90 ALA A CA 1
ATOM 739 C C . ALA A 1 90 ? -3.980 -10.412 -0.413 1.00 97.88 90 ALA A C 1
ATOM 741 O O . ALA A 1 90 ? -4.852 -10.401 -1.277 1.00 97.88 90 ALA A O 1
ATOM 742 N N . ASP A 1 91 ? -4.155 -11.009 0.768 1.00 98.31 91 ASP A N 1
ATOM 743 C CA . ASP A 1 91 ? -5.375 -11.742 1.124 1.00 98.31 91 ASP A CA 1
ATOM 744 C C . ASP A 1 91 ? -6.627 -10.848 1.049 1.00 98.31 91 ASP A C 1
ATOM 746 O O . ASP A 1 91 ? -7.652 -11.231 0.475 1.00 98.31 91 ASP A O 1
ATOM 750 N N . ILE A 1 92 ? -6.544 -9.620 1.577 1.00 98.25 92 ILE A N 1
ATOM 751 C CA . ILE A 1 92 ? -7.636 -8.637 1.508 1.00 98.25 92 ILE A CA 1
ATOM 752 C C . ILE A 1 92 ? -7.956 -8.281 0.052 1.00 98.25 92 ILE A C 1
ATOM 754 O O . ILE A 1 92 ? -9.129 -8.229 -0.328 1.00 98.25 92 ILE A O 1
ATOM 758 N N . LEU A 1 93 ? -6.937 -8.017 -0.766 1.00 98.25 93 LEU A N 1
ATOM 759 C CA . LEU A 1 93 ? -7.108 -7.637 -2.165 1.00 98.25 93 LEU A CA 1
ATOM 760 C C . LEU A 1 93 ? -7.657 -8.786 -3.010 1.00 98.25 93 LEU A C 1
ATOM 762 O O . LEU A 1 93 ? -8.548 -8.536 -3.817 1.00 98.25 93 LEU A O 1
ATOM 766 N N . LEU A 1 94 ? -7.213 -10.028 -2.793 1.00 97.75 94 LEU A N 1
ATOM 767 C CA . LEU A 1 94 ? -7.766 -11.216 -3.452 1.00 97.75 94 LEU A CA 1
ATOM 768 C C . LEU A 1 94 ? -9.257 -11.361 -3.152 1.00 97.75 94 LEU A C 1
ATOM 770 O O . LEU A 1 94 ? -10.068 -11.452 -4.075 1.00 97.75 94 LEU A O 1
ATOM 774 N N . TYR A 1 95 ? -9.639 -11.258 -1.876 1.00 97.69 95 TYR A N 1
ATOM 775 C CA . TYR A 1 95 ? -11.044 -11.308 -1.470 1.00 97.69 95 TYR A CA 1
ATOM 776 C C . TYR A 1 95 ? -11.896 -10.219 -2.148 1.00 97.69 95 TYR A C 1
ATOM 778 O O . TYR A 1 95 ? -13.063 -10.434 -2.488 1.00 97.69 95 TYR A O 1
ATOM 786 N N . ARG A 1 96 ? -11.333 -9.022 -2.356 1.00 97.44 96 ARG A N 1
ATOM 787 C CA . ARG A 1 96 ? -12.012 -7.924 -3.063 1.00 97.44 96 ARG A CA 1
ATOM 788 C C . ARG A 1 96 ? -12.068 -8.164 -4.570 1.00 97.44 96 ARG A C 1
ATOM 790 O O . ARG A 1 96 ? -13.120 -7.938 -5.169 1.00 97.44 96 ARG A O 1
ATOM 797 N N . MET A 1 97 ? -10.972 -8.635 -5.159 1.00 97.19 97 MET A N 1
ATOM 798 C CA . MET A 1 97 ? -10.831 -8.937 -6.580 1.00 97.19 97 MET A CA 1
ATOM 799 C C . MET A 1 97 ? -11.892 -9.942 -7.030 1.00 97.19 97 MET A C 1
ATOM 801 O O . MET A 1 97 ? -12.645 -9.647 -7.955 1.00 97.19 97 MET A O 1
ATOM 805 N N . GLU A 1 98 ? -12.022 -11.069 -6.327 1.00 96.38 98 GLU A N 1
ATOM 806 C CA . GLU A 1 98 ? -12.969 -12.146 -6.660 1.00 96.38 98 GLU A CA 1
ATOM 807 C C . GLU A 1 98 ? -14.435 -11.687 -6.718 1.00 96.38 98 GLU A C 1
ATOM 809 O O . GLU A 1 98 ? -15.259 -12.295 -7.399 1.00 96.38 98 GLU A O 1
ATOM 814 N N . ARG A 1 99 ? -14.779 -10.611 -6.001 1.00 96.31 99 ARG A N 1
ATOM 815 C CA . ARG A 1 99 ? -16.152 -10.095 -5.897 1.00 96.31 99 ARG A CA 1
ATOM 816 C C . ARG A 1 99 ? -16.441 -8.935 -6.842 1.00 96.31 99 ARG A C 1
ATOM 818 O O . ARG A 1 99 ? -17.607 -8.686 -7.141 1.00 96.31 99 ARG A O 1
ATOM 825 N N . ALA A 1 100 ? -15.413 -8.187 -7.234 1.00 95.69 100 ALA A N 1
ATOM 826 C CA . ALA A 1 100 ? -15.559 -6.942 -7.984 1.00 95.69 100 ALA A CA 1
ATOM 827 C C . ALA A 1 100 ? -15.119 -7.062 -9.450 1.00 95.69 100 ALA A C 1
ATOM 829 O O . ALA A 1 100 ? -15.604 -6.308 -10.290 1.00 95.69 100 ALA A O 1
ATOM 830 N N . PHE A 1 101 ? -14.230 -8.004 -9.768 1.00 97.06 101 PHE A N 1
ATOM 831 C CA . PHE A 1 101 ? -13.653 -8.161 -11.098 1.00 97.06 101 PHE A CA 1
ATOM 832 C C . PHE A 1 101 ? -14.192 -9.404 -11.803 1.00 97.06 101 PHE A C 1
ATOM 834 O O . PHE A 1 101 ? -14.633 -10.371 -11.183 1.00 97.06 101 PHE A O 1
ATOM 841 N N . ARG A 1 102 ? -14.148 -9.385 -13.138 1.00 95.06 102 ARG A N 1
ATOM 842 C CA . ARG A 1 102 ? -14.401 -10.589 -13.937 1.00 95.06 102 ARG A CA 1
ATOM 843 C C . ARG A 1 102 ? -13.267 -11.601 -13.715 1.00 95.06 102 ARG A C 1
ATOM 845 O O . ARG A 1 102 ? -12.140 -11.177 -13.447 1.00 95.06 102 ARG A O 1
ATOM 852 N N . PRO A 1 103 ? -13.530 -12.908 -13.890 1.00 93.25 103 PRO A N 1
ATOM 853 C CA . PRO A 1 103 ? -12.471 -13.911 -13.900 1.00 93.25 103 PRO A CA 1
ATOM 854 C C . PRO A 1 103 ? -11.337 -13.511 -14.851 1.00 93.25 103 PRO A C 1
ATOM 856 O O . PRO A 1 103 ? -11.594 -12.966 -15.926 1.00 93.25 103 PRO A O 1
ATOM 859 N N . ASP A 1 104 ? -10.100 -13.748 -14.419 1.00 92.12 104 ASP A N 1
ATOM 860 C CA . ASP A 1 104 ? -8.859 -13.460 -15.151 1.00 92.12 104 ASP A CA 1
ATOM 861 C C . ASP A 1 104 ? -8.604 -11.980 -15.503 1.00 92.12 104 ASP A C 1
ATOM 863 O O . ASP A 1 104 ? -7.641 -11.682 -16.212 1.00 92.12 104 ASP A O 1
ATOM 867 N N . ALA A 1 105 ? -9.416 -11.034 -15.012 1.00 96.12 105 ALA A N 1
ATOM 868 C CA . ALA A 1 105 ? -9.239 -9.607 -15.304 1.00 96.12 105 ALA A CA 1
ATOM 869 C C . ALA A 1 105 ? -8.068 -8.971 -14.537 1.00 96.12 105 ALA A C 1
ATOM 871 O O . ALA A 1 105 ? -7.512 -7.968 -14.983 1.00 96.12 105 ALA A O 1
ATOM 872 N N . VAL A 1 106 ? -7.679 -9.537 -13.394 1.00 96.94 106 VAL A N 1
ATOM 873 C CA . VAL A 1 106 ? -6.554 -9.050 -12.586 1.00 96.94 106 VAL A CA 1
ATOM 874 C C . VAL A 1 106 ? -5.561 -10.195 -12.398 1.00 96.94 106 VAL A C 1
ATOM 876 O O . VAL A 1 106 ? -5.867 -11.153 -11.689 1.00 96.94 106 VAL A O 1
ATOM 879 N N . PRO A 1 107 ? -4.383 -10.133 -13.037 1.00 95.44 107 PRO A N 1
ATOM 880 C CA . PRO A 1 107 ? -3.306 -11.080 -12.777 1.00 95.44 107 PRO A CA 1
ATOM 881 C C . PRO A 1 107 ? -2.841 -11.020 -11.311 1.00 95.44 107 PRO A C 1
ATOM 883 O O . PRO A 1 107 ? -2.762 -9.938 -10.732 1.00 95.44 107 PRO A O 1
ATOM 886 N N . LEU A 1 108 ? -2.480 -12.165 -10.717 1.00 94.25 108 LEU A N 1
ATOM 887 C CA . LEU A 1 108 ? -2.032 -12.240 -9.312 1.00 94.25 108 LEU A CA 1
ATOM 888 C C . LEU A 1 108 ? -0.789 -11.382 -9.034 1.00 94.25 108 LEU A C 1
ATOM 890 O O . LEU A 1 108 ? -0.672 -10.786 -7.970 1.00 94.25 108 LEU A O 1
ATOM 894 N N . GLU A 1 109 ? 0.088 -11.242 -10.025 1.00 92.69 109 GLU A N 1
ATOM 895 C CA . GLU A 1 109 ? 1.263 -10.366 -9.969 1.00 92.69 109 GLU A CA 1
ATOM 896 C C . GLU A 1 109 ? 0.905 -8.884 -9.730 1.00 92.69 109 GLU A C 1
ATOM 898 O O . GLU A 1 109 ? 1.686 -8.144 -9.136 1.00 92.69 109 GLU A O 1
ATOM 903 N N . ILE A 1 110 ? -0.300 -8.445 -10.122 1.00 94.69 110 ILE A N 1
ATOM 904 C CA . ILE A 1 110 ? -0.804 -7.098 -9.822 1.00 94.69 110 ILE A CA 1
ATOM 905 C C . ILE A 1 110 ? -1.216 -6.983 -8.358 1.00 94.69 110 ILE A C 1
ATOM 907 O O . ILE A 1 110 ? -0.983 -5.948 -7.739 1.00 94.69 110 ILE A O 1
ATOM 911 N N . ILE A 1 111 ? -1.814 -8.033 -7.795 1.00 96.62 111 ILE A N 1
ATOM 912 C CA . ILE A 1 111 ? -2.173 -8.065 -6.375 1.00 96.62 111 ILE A CA 1
ATOM 913 C C . ILE A 1 111 ? -0.906 -7.992 -5.527 1.00 96.62 111 ILE A C 1
ATOM 915 O O . ILE A 1 111 ? -0.817 -7.151 -4.636 1.00 96.62 111 ILE A O 1
ATOM 919 N N . ASP A 1 112 ? 0.095 -8.802 -5.869 1.00 93.69 112 ASP A N 1
ATOM 920 C CA . ASP A 1 112 ? 1.392 -8.792 -5.200 1.00 93.69 112 ASP A CA 1
ATOM 921 C C . ASP A 1 112 ? 2.064 -7.419 -5.267 1.00 93.69 112 ASP A C 1
ATOM 923 O O . ASP A 1 112 ? 2.574 -6.943 -4.249 1.00 93.69 112 ASP A O 1
ATOM 927 N N . PHE A 1 113 ? 2.020 -6.774 -6.437 1.00 91.00 113 PHE A N 1
ATOM 928 C CA . PHE A 1 113 ? 2.538 -5.424 -6.641 1.00 91.00 113 PHE A CA 1
ATOM 929 C C . PHE A 1 113 ? 1.821 -4.391 -5.758 1.00 91.00 113 PHE A C 1
ATOM 931 O O . PHE A 1 113 ? 2.473 -3.650 -5.027 1.00 91.00 113 PHE A O 1
ATOM 938 N N . ILE A 1 114 ? 0.484 -4.347 -5.777 1.00 94.06 114 ILE A N 1
ATOM 939 C CA . ILE A 1 114 ? -0.285 -3.357 -5.003 1.00 94.06 114 ILE A CA 1
ATOM 940 C C . ILE A 1 114 ? -0.070 -3.554 -3.499 1.00 94.06 114 ILE A C 1
ATOM 942 O O . ILE A 1 114 ? 0.117 -2.574 -2.777 1.00 94.06 114 ILE A O 1
ATOM 946 N N . SER A 1 115 ? -0.069 -4.801 -3.027 1.00 94.69 115 SER A N 1
ATOM 947 C CA . SER A 1 115 ? 0.176 -5.127 -1.620 1.00 94.69 115 SER A CA 1
ATOM 948 C C . SER A 1 115 ? 1.556 -4.696 -1.153 1.00 94.69 115 SER A C 1
ATOM 950 O O . SER A 1 115 ? 1.704 -4.211 -0.036 1.00 94.69 115 SER A O 1
ATOM 952 N N . GLU A 1 116 ? 2.568 -4.861 -2.000 1.00 90.00 116 GLU A N 1
ATOM 953 C CA . GLU A 1 116 ? 3.917 -4.408 -1.698 1.00 90.00 116 GLU A CA 1
ATOM 954 C C . GLU A 1 116 ? 4.009 -2.882 -1.610 1.00 90.00 116 GLU A C 1
ATOM 956 O O . GLU A 1 116 ? 4.604 -2.355 -0.669 1.00 90.00 116 GLU A O 1
ATOM 961 N N . VAL A 1 117 ? 3.425 -2.176 -2.581 1.00 86.38 117 VAL A N 1
ATOM 962 C CA . VAL A 1 117 ? 3.403 -0.710 -2.576 1.00 86.38 117 VAL A CA 1
ATOM 963 C C . VAL A 1 117 ? 2.697 -0.204 -1.315 1.00 86.38 117 VAL A C 1
ATOM 965 O O . VAL A 1 117 ? 3.209 0.684 -0.644 1.00 86.38 117 VAL A O 1
ATOM 968 N N . ALA A 1 118 ? 1.559 -0.797 -0.950 1.00 90.00 118 ALA A N 1
ATOM 969 C CA . ALA A 1 118 ? 0.808 -0.397 0.235 1.00 90.00 118 ALA A CA 1
ATOM 970 C C . ALA A 1 118 ? 1.515 -0.734 1.557 1.00 90.00 118 ALA A C 1
ATOM 972 O O . ALA A 1 118 ? 1.462 0.073 2.477 1.00 90.00 118 ALA A O 1
ATOM 973 N N . GLU A 1 119 ? 2.216 -1.868 1.669 1.00 91.06 119 GLU A N 1
ATOM 974 C CA . GLU A 1 119 ? 3.023 -2.179 2.863 1.00 91.06 119 GLU A CA 1
ATOM 975 C C . GLU A 1 119 ? 4.117 -1.125 3.095 1.00 91.06 119 GLU A C 1
ATOM 977 O O . GLU A 1 119 ? 4.337 -0.702 4.230 1.00 91.06 119 GLU A O 1
ATOM 982 N N . LYS A 1 120 ? 4.777 -0.666 2.021 1.00 85.19 120 LYS A N 1
ATOM 983 C CA . LYS A 1 120 ? 5.800 0.392 2.087 1.00 85.19 120 LYS A CA 1
ATOM 984 C C . LYS A 1 120 ? 5.220 1.741 2.532 1.00 85.19 120 LYS A C 1
ATOM 986 O O . LYS A 1 120 ? 5.929 2.518 3.164 1.00 85.19 120 LYS A O 1
ATOM 991 N N . GLU A 1 121 ? 3.942 1.985 2.254 1.00 83.81 121 GLU A N 1
ATOM 992 C CA . GLU A 1 121 ? 3.213 3.215 2.576 1.00 83.81 121 GLU A CA 1
ATOM 993 C C . GLU A 1 121 ? 2.246 3.008 3.766 1.00 83.81 121 GLU A C 1
ATOM 995 O O . GLU A 1 121 ? 1.058 3.314 3.699 1.00 83.81 121 GLU A O 1
ATOM 1000 N N . ASN A 1 122 ? 2.766 2.492 4.886 1.00 86.12 122 ASN A N 1
ATOM 1001 C CA . ASN A 1 122 ? 2.063 2.293 6.171 1.00 86.12 122 ASN A CA 1
ATOM 1002 C C . ASN A 1 122 ? 0.993 1.184 6.210 1.00 86.12 122 ASN A C 1
ATOM 1004 O O . ASN A 1 122 ? 0.182 1.145 7.131 1.00 86.12 122 ASN A O 1
ATOM 1008 N N . GLY A 1 123 ? 0.952 0.276 5.237 1.00 90.94 123 GLY A N 1
ATOM 1009 C CA . GLY A 1 123 ? 0.086 -0.905 5.294 1.00 90.94 123 GLY A CA 1
ATOM 1010 C C . GLY A 1 123 ? -1.419 -0.604 5.313 1.00 90.94 123 GLY A C 1
ATOM 1011 O O . GLY A 1 123 ? -2.201 -1.396 5.850 1.00 90.94 123 GLY A O 1
ATOM 1012 N N . ASP A 1 124 ? -1.859 0.530 4.75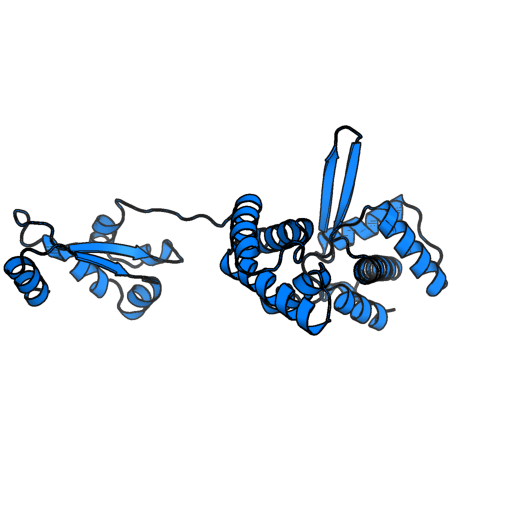4 1.00 91.50 124 ASP A N 1
ATOM 1013 C CA . ASP A 1 124 ? -3.269 0.930 4.771 1.00 91.50 124 ASP A CA 1
ATOM 1014 C C . ASP A 1 124 ? -4.084 0.162 3.712 1.00 91.50 124 ASP A C 1
ATOM 1016 O O . ASP A 1 124 ? -4.029 0.417 2.503 1.00 91.50 124 ASP A O 1
ATOM 1020 N N . ALA A 1 125 ? -4.927 -0.763 4.179 1.00 95.75 125 ALA A N 1
ATOM 1021 C CA . ALA A 1 125 ? -5.809 -1.547 3.318 1.00 95.75 125 ALA A CA 1
ATOM 1022 C C . ALA A 1 125 ? -6.768 -0.683 2.476 1.00 95.75 125 ALA A C 1
ATOM 1024 O O . ALA A 1 125 ? -7.152 -1.083 1.376 1.00 95.75 125 ALA A O 1
ATOM 1025 N N . ARG A 1 126 ? -7.164 0.507 2.948 1.00 93.94 126 ARG A N 1
ATOM 1026 C CA . ARG A 1 126 ? -8.020 1.434 2.192 1.00 93.94 126 ARG A CA 1
ATOM 1027 C C . ARG A 1 126 ? -7.292 1.956 0.960 1.00 93.94 126 ARG A C 1
ATOM 1029 O O . ARG A 1 126 ? -7.901 2.031 -0.108 1.00 93.94 126 ARG A O 1
ATOM 1036 N N . GLN A 1 127 ? -6.012 2.298 1.096 1.00 92.19 127 GLN A N 1
ATOM 1037 C CA . GLN A 1 127 ? -5.179 2.761 -0.014 1.00 92.19 127 GLN A CA 1
ATOM 1038 C C . GLN A 1 127 ? -4.952 1.626 -1.015 1.00 92.19 127 GLN A C 1
ATOM 1040 O O . GLN A 1 127 ? -5.244 1.801 -2.197 1.00 92.19 127 GLN A O 1
ATOM 1045 N N . ALA A 1 128 ? -4.589 0.430 -0.539 1.00 95.81 128 ALA A N 1
ATOM 1046 C CA . ALA A 1 128 ? -4.437 -0.756 -1.385 1.00 95.81 128 ALA A CA 1
ATOM 1047 C C . ALA A 1 128 ? -5.707 -1.056 -2.211 1.00 95.81 128 ALA A C 1
ATOM 1049 O O . ALA A 1 128 ? -5.649 -1.228 -3.430 1.00 95.81 128 ALA A O 1
ATOM 1050 N N . ILE A 1 129 ? -6.881 -1.061 -1.566 1.00 97.31 129 ILE A N 1
ATOM 1051 C CA . ILE A 1 129 ? -8.173 -1.291 -2.236 1.00 97.31 129 ILE A CA 1
ATOM 1052 C C . ILE A 1 129 ? -8.480 -0.178 -3.244 1.00 97.31 129 ILE A C 1
ATOM 1054 O O . ILE A 1 129 ? -8.996 -0.460 -4.326 1.00 97.31 129 ILE A O 1
ATOM 1058 N N . SER A 1 130 ? -8.161 1.075 -2.911 1.00 95.25 130 SER A N 1
ATOM 1059 C CA . SER A 1 130 ? -8.374 2.218 -3.806 1.00 95.25 130 SER A CA 1
ATOM 1060 C C . SER A 1 130 ? -7.519 2.111 -5.068 1.00 95.25 130 SER A C 1
ATOM 1062 O O . SER A 1 130 ? -8.019 2.372 -6.161 1.00 95.25 130 SER A O 1
ATOM 1064 N N . ILE A 1 131 ? -6.270 1.653 -4.937 1.00 94.88 131 ILE A N 1
ATOM 1065 C CA . ILE A 1 131 ? -5.379 1.402 -6.076 1.00 94.88 131 ILE A CA 1
ATOM 1066 C C . ILE A 1 131 ? -5.924 0.280 -6.946 1.00 94.88 131 ILE A C 1
ATOM 1068 O O . ILE A 1 131 ? -6.022 0.464 -8.155 1.00 94.88 131 ILE A O 1
ATOM 1072 N N . LEU A 1 132 ? -6.334 -0.849 -6.357 1.00 97.56 132 LEU A N 1
ATOM 1073 C CA . LEU A 1 132 ? -6.921 -1.958 -7.115 1.00 97.56 132 LEU A CA 1
ATOM 1074 C C . LEU A 1 132 ? -8.164 -1.506 -7.891 1.00 97.56 132 LEU A C 1
ATOM 1076 O O . LEU A 1 132 ? -8.278 -1.765 -9.088 1.00 97.56 132 LEU A O 1
ATOM 1080 N N . HIS A 1 133 ? -9.076 -0.797 -7.223 1.00 97.12 133 HIS A N 1
ATOM 1081 C CA . HIS A 1 133 ? -10.291 -0.282 -7.844 1.00 97.12 133 HIS A CA 1
ATOM 1082 C C . HIS A 1 133 ? -9.979 0.687 -8.992 1.00 97.12 133 HIS A C 1
ATOM 1084 O O . HIS A 1 133 ? -10.476 0.501 -10.103 1.00 97.12 133 HIS A O 1
ATOM 1090 N N . GLY A 1 134 ? -9.113 1.677 -8.758 1.00 95.88 134 GLY A N 1
ATOM 1091 C CA . GLY A 1 134 ? -8.715 2.627 -9.792 1.00 95.88 134 GLY A CA 1
ATOM 1092 C C . GLY A 1 134 ? -7.986 1.957 -10.959 1.00 95.88 134 GLY A C 1
ATOM 1093 O O . GLY A 1 134 ? -8.235 2.305 -12.107 1.00 95.88 134 GLY A O 1
ATOM 1094 N N . ALA A 1 135 ? -7.128 0.968 -10.697 1.00 95.75 135 ALA A N 1
ATOM 1095 C CA . ALA A 1 135 ? -6.409 0.237 -11.738 1.00 95.75 135 ALA A CA 1
ATOM 1096 C C . ALA A 1 135 ? -7.364 -0.544 -12.656 1.00 95.75 135 ALA A C 1
ATOM 1098 O O . ALA A 1 135 ? -7.108 -0.665 -13.855 1.00 95.75 135 ALA A O 1
ATOM 1099 N N . GLY A 1 136 ? -8.474 -1.042 -12.103 1.00 97.00 136 GLY A N 1
ATOM 1100 C CA . GLY A 1 136 ? -9.576 -1.613 -12.874 1.00 97.00 136 GLY A CA 1
ATOM 1101 C C . GLY A 1 136 ? -10.245 -0.594 -13.790 1.00 97.00 136 GLY A C 1
ATOM 1102 O O . GLY A 1 136 ? -10.386 -0.850 -14.982 1.00 97.00 136 GLY A O 1
ATOM 1103 N N . LEU A 1 137 ? -10.585 0.583 -13.257 1.00 96.25 137 LEU A N 1
ATOM 1104 C CA . LEU A 1 137 ? -11.188 1.667 -14.041 1.00 96.25 137 LEU A CA 1
ATOM 1105 C C . LEU A 1 137 ? -10.258 2.159 -15.159 1.00 96.25 137 LEU A C 1
ATOM 1107 O O . LEU A 1 137 ? -10.705 2.377 -16.280 1.00 96.25 137 LEU A O 1
ATOM 1111 N N . GLU A 1 138 ? -8.958 2.284 -14.884 1.00 95.00 138 GLU A N 1
ATOM 1112 C CA . GLU A 1 138 ? -7.959 2.634 -15.899 1.00 95.00 138 GLU A CA 1
ATOM 1113 C C . GLU A 1 138 ? -7.841 1.558 -16.982 1.00 95.00 138 GLU A C 1
ATOM 1115 O O . GLU A 1 138 ? -7.718 1.888 -18.159 1.00 95.00 138 GLU A O 1
ATOM 1120 N N . ALA A 1 139 ? -7.923 0.276 -16.612 1.00 95.81 139 ALA A N 1
ATOM 1121 C CA . ALA A 1 139 ? -7.940 -0.808 -17.589 1.00 95.81 139 ALA A CA 1
ATOM 1122 C C . ALA A 1 139 ? -9.168 -0.727 -18.505 1.00 95.81 139 ALA A C 1
ATOM 1124 O O . ALA A 1 139 ? -9.021 -0.873 -19.719 1.00 95.81 139 ALA A O 1
ATOM 1125 N N . ASP A 1 140 ? -10.348 -0.453 -17.943 1.00 95.38 140 ASP A N 1
ATOM 1126 C CA . ASP A 1 140 ? -11.582 -0.264 -18.710 1.00 95.38 140 ASP A CA 1
ATOM 1127 C C . ASP A 1 140 ? -11.482 0.951 -19.647 1.00 95.38 140 ASP A C 1
ATOM 1129 O O . ASP A 1 140 ? -11.827 0.844 -20.827 1.00 95.38 140 ASP A O 1
ATOM 1133 N N . ASN A 1 141 ? -10.948 2.078 -19.161 1.00 94.94 141 ASN A N 1
ATOM 1134 C CA . ASN A 1 141 ? -10.722 3.290 -19.958 1.00 94.94 141 ASN A CA 1
ATOM 1135 C C . ASN A 1 141 ? -9.760 3.042 -21.131 1.00 94.94 141 ASN A C 1
ATOM 1137 O O . ASN A 1 141 ? -10.004 3.513 -22.243 1.00 94.94 141 ASN A O 1
ATOM 1141 N N . ASP A 1 142 ? -8.700 2.263 -20.904 1.00 93.38 142 ASP A N 1
ATOM 1142 C CA . ASP A 1 142 ? -7.724 1.878 -21.928 1.00 93.38 142 ASP A CA 1
ATOM 1143 C C . ASP A 1 142 ? -8.239 0.747 -22.852 1.00 93.38 142 ASP A C 1
ATOM 1145 O O . ASP A 1 142 ? -7.530 0.314 -23.766 1.00 93.38 142 ASP A O 1
ATOM 1149 N N . GLY A 1 143 ? -9.454 0.229 -22.624 1.00 93.44 143 GLY A N 1
ATOM 1150 C CA . GLY A 1 143 ? -10.012 -0.914 -23.355 1.00 93.44 143 GLY A CA 1
ATOM 1151 C C . GLY A 1 143 ? -9.234 -2.221 -23.140 1.00 93.44 143 GLY A C 1
ATOM 1152 O O . GLY A 1 143 ? -9.325 -3.152 -23.947 1.00 93.44 143 GLY A O 1
ATOM 1153 N N . SER A 1 144 ? -8.437 -2.297 -22.073 1.00 94.44 144 SER A N 1
ATOM 1154 C CA . SER A 1 144 ? -7.613 -3.451 -21.729 1.00 94.44 144 SER A CA 1
ATOM 1155 C C . SER A 1 144 ? -8.451 -4.520 -21.035 1.00 94.44 144 SER A C 1
ATOM 1157 O O . SER A 1 144 ? -9.105 -4.267 -20.031 1.00 94.44 144 SER A O 1
ATOM 1159 N N . ARG A 1 145 ? -8.379 -5.765 -21.522 1.00 93.69 145 ARG A N 1
ATOM 1160 C CA . ARG A 1 145 ? -9.080 -6.902 -20.892 1.00 93.69 145 ARG A CA 1
ATOM 1161 C C . ARG A 1 145 ? -8.527 -7.281 -19.519 1.00 93.69 145 ARG A C 1
ATOM 1163 O O . ARG A 1 145 ? -9.221 -7.953 -18.764 1.00 93.69 145 ARG A O 1
ATOM 1170 N N . GLN A 1 146 ? -7.279 -6.907 -19.248 1.00 96.12 146 GLN A N 1
ATOM 1171 C CA . GLN A 1 146 ? -6.593 -7.192 -17.995 1.00 96.12 146 GLN A CA 1
ATOM 1172 C C . GLN A 1 146 ? -5.981 -5.926 -17.409 1.00 96.12 146 GLN A C 1
ATOM 1174 O O . GLN A 1 146 ? -5.522 -5.038 -18.141 1.00 96.12 146 GLN A O 1
ATOM 1179 N N . VAL A 1 147 ? -5.937 -5.868 -16.082 1.00 95.94 147 VAL A N 1
ATOM 1180 C CA . VAL A 1 147 ? -5.186 -4.851 -15.354 1.00 95.94 147 VAL A CA 1
ATOM 1181 C C . VAL A 1 147 ? -3.693 -5.098 -15.559 1.00 95.94 147 VAL A C 1
ATOM 1183 O O . VAL A 1 147 ? -3.208 -6.215 -15.404 1.00 95.94 147 VAL A O 1
ATOM 1186 N N . LYS A 1 148 ? -2.971 -4.040 -15.931 1.00 91.19 148 LYS A N 1
ATOM 1187 C CA . LYS A 1 148 ? -1.520 -4.032 -16.134 1.00 91.19 148 LYS A CA 1
ATOM 1188 C C . LYS A 1 148 ? -0.852 -3.242 -15.006 1.00 91.19 148 LYS A C 1
ATOM 1190 O O . LYS A 1 148 ? -1.507 -2.358 -14.443 1.00 91.19 148 LYS A O 1
ATOM 1195 N N . PRO A 1 149 ? 0.450 -3.450 -14.731 1.00 87.38 149 PRO A N 1
ATOM 1196 C CA . PRO A 1 149 ? 1.148 -2.718 -13.672 1.00 87.38 149 PRO A CA 1
ATOM 1197 C C . PRO A 1 149 ? 1.062 -1.198 -13.842 1.00 87.38 149 PRO A C 1
ATOM 1199 O O . PRO A 1 149 ? 0.873 -0.469 -12.875 1.00 87.38 149 PRO A O 1
ATOM 1202 N N . GLU A 1 150 ? 1.106 -0.706 -15.082 1.00 86.25 150 GLU A N 1
ATOM 1203 C CA . GLU A 1 150 ? 1.024 0.731 -15.364 1.00 86.25 150 GLU A CA 1
ATOM 1204 C C . GLU A 1 150 ? -0.341 1.353 -15.005 1.00 86.25 150 GLU A C 1
ATOM 1206 O O . GLU A 1 150 ? -0.406 2.550 -14.725 1.00 86.25 150 GLU A O 1
ATOM 1211 N N . HIS A 1 151 ? -1.434 0.576 -14.980 1.00 92.69 151 HIS A N 1
ATOM 1212 C CA . HIS A 1 151 ? -2.723 1.063 -14.467 1.00 92.69 151 HIS A CA 1
ATOM 1213 C C . HIS A 1 151 ? -2.639 1.296 -12.954 1.00 92.69 151 HIS A C 1
ATOM 1215 O O . HIS A 1 151 ? -3.039 2.348 -12.467 1.00 92.69 151 HIS A O 1
ATOM 1221 N N . ALA A 1 152 ? -2.055 0.345 -12.217 1.00 90.88 152 ALA A N 1
ATOM 1222 C CA . ALA A 1 152 ? -1.869 0.461 -10.773 1.00 90.88 152 ALA A CA 1
ATOM 1223 C C . ALA A 1 152 ? -0.907 1.601 -10.410 1.00 90.88 152 ALA A C 1
ATOM 1225 O O . ALA A 1 152 ? -1.231 2.408 -9.542 1.00 90.88 152 ALA A O 1
ATOM 1226 N N . ARG A 1 153 ? 0.224 1.736 -11.121 1.00 85.56 153 ARG A N 1
ATOM 1227 C CA . ARG A 1 153 ? 1.186 2.833 -10.905 1.00 85.56 153 ARG A CA 1
ATOM 1228 C C . ARG A 1 153 ? 0.549 4.208 -11.081 1.00 85.56 153 ARG A C 1
ATOM 1230 O O . ARG A 1 153 ? 0.765 5.083 -10.251 1.00 85.56 153 ARG A O 1
ATOM 1237 N N . ARG A 1 154 ? -0.256 4.405 -12.135 1.00 84.94 154 ARG A N 1
ATOM 1238 C CA . ARG A 1 154 ? -0.956 5.681 -12.381 1.00 84.94 154 ARG A CA 1
ATOM 1239 C C . ARG A 1 154 ? -1.823 6.103 -11.198 1.00 84.94 154 ARG A C 1
ATOM 1241 O O . ARG A 1 154 ? -1.820 7.275 -10.834 1.00 84.94 154 ARG A O 1
ATOM 1248 N N . ILE A 1 155 ? -2.534 5.154 -10.596 1.00 88.94 155 ILE A N 1
ATOM 1249 C CA . ILE A 1 155 ? -3.419 5.425 -9.461 1.00 88.94 155 ILE A CA 1
ATOM 1250 C C . ILE A 1 155 ? -2.638 5.580 -8.161 1.00 88.94 155 ILE A C 1
ATOM 1252 O O . ILE A 1 155 ? -2.961 6.468 -7.376 1.00 88.94 155 ILE A O 1
ATOM 1256 N N . ALA A 1 156 ? -1.591 4.777 -7.955 1.00 83.25 156 ALA A N 1
ATOM 1257 C CA . ALA A 1 156 ? -0.734 4.877 -6.778 1.00 83.25 156 ALA A CA 1
ATOM 1258 C C . ALA A 1 156 ? -0.210 6.310 -6.586 1.00 83.25 156 ALA A C 1
ATOM 1260 O O . ALA A 1 156 ? -0.272 6.823 -5.475 1.00 83.25 156 ALA A O 1
ATOM 1261 N N . VAL A 1 157 ? 0.175 7.003 -7.667 1.00 76.56 157 VAL A N 1
ATOM 1262 C CA . VAL A 1 157 ? 0.617 8.411 -7.601 1.00 76.56 157 VAL A CA 1
ATOM 1263 C C . VAL A 1 157 ? -0.412 9.353 -6.988 1.00 76.56 157 VAL A C 1
ATOM 1265 O O . VAL A 1 157 ? -0.038 10.264 -6.259 1.00 76.56 157 VAL A O 1
ATOM 1268 N N . GLY A 1 158 ? -1.693 9.171 -7.307 1.00 74.81 158 GLY A N 1
ATOM 1269 C CA . GLY A 1 158 ? -2.758 10.022 -6.776 1.00 74.81 158 GLY A CA 1
ATOM 1270 C C . GLY A 1 158 ? -3.224 9.613 -5.379 1.00 74.81 158 GLY A C 1
ATOM 1271 O O . GLY A 1 158 ? -3.746 10.444 -4.649 1.00 74.81 158 GLY A O 1
ATOM 1272 N N . VAL A 1 159 ? -3.067 8.338 -5.012 1.00 77.31 159 VAL A N 1
ATOM 1273 C CA . VAL A 1 159 ? -3.465 7.816 -3.693 1.00 77.31 159 VAL A CA 1
ATOM 1274 C C . VAL A 1 159 ? -2.439 8.174 -2.621 1.00 77.31 159 VAL A C 1
ATOM 1276 O O . VAL A 1 159 ? -2.815 8.480 -1.489 1.00 77.31 159 VAL A O 1
ATOM 1279 N N . TYR A 1 160 ? -1.158 8.155 -2.976 1.00 70.94 160 TYR A N 1
ATOM 1280 C CA . TYR A 1 160 ? -0.073 8.579 -2.108 1.00 70.94 160 TYR A CA 1
ATOM 1281 C C . TYR A 1 160 ? 0.344 9.990 -2.529 1.00 70.94 160 TYR A C 1
ATOM 1283 O O . TYR A 1 160 ? 1.218 10.160 -3.383 1.00 70.94 160 TYR A O 1
ATOM 1291 N N . ASP A 1 161 ? -0.331 11.001 -1.968 1.00 54.72 161 ASP A N 1
ATOM 1292 C CA . ASP A 1 161 ? 0.018 12.419 -2.123 1.00 54.72 161 ASP A CA 1
ATOM 1293 C C . ASP A 1 161 ? 1.535 12.598 -1.931 1.00 54.72 161 ASP A C 1
ATOM 1295 O O . ASP A 1 161 ? 2.038 12.555 -0.810 1.00 54.72 161 ASP A O 1
ATOM 1299 N N . GLY A 1 162 ? 2.287 12.771 -3.024 1.00 52.53 162 GLY A N 1
ATOM 1300 C CA . GLY A 1 162 ? 3.739 12.965 -2.957 1.00 52.53 162 GLY A CA 1
ATOM 1301 C C . GLY A 1 162 ? 4.600 12.045 -3.816 1.00 52.53 162 GLY A C 1
ATOM 1302 O O . GLY A 1 162 ? 5.818 12.226 -3.800 1.00 52.53 162 GLY A O 1
ATOM 1303 N N . ILE A 1 163 ? 4.039 11.128 -4.615 1.00 58.00 163 ILE A N 1
ATOM 1304 C CA . ILE A 1 163 ? 4.856 10.417 -5.610 1.00 58.00 163 ILE A CA 1
ATOM 1305 C C . ILE A 1 163 ? 5.189 11.339 -6.793 1.00 58.00 163 ILE A C 1
ATOM 1307 O O . ILE A 1 163 ? 4.599 11.301 -7.873 1.00 58.00 163 ILE A O 1
ATOM 1311 N N . VAL A 1 164 ? 6.169 12.201 -6.567 1.00 64.19 164 VAL A N 1
ATOM 1312 C CA . VAL A 1 164 ? 6.803 13.045 -7.573 1.00 64.19 164 VAL A CA 1
ATOM 1313 C C . VAL A 1 164 ? 8.115 12.376 -7.960 1.00 64.19 164 VAL A C 1
ATOM 1315 O O . VAL A 1 164 ? 8.774 11.762 -7.126 1.00 64.19 164 VAL A O 1
ATOM 1318 N N . VAL A 1 165 ? 8.504 12.481 -9.232 1.00 74.06 165 VAL A N 1
ATOM 1319 C CA . VAL A 1 165 ? 9.856 12.092 -9.651 1.00 74.06 165 VAL A CA 1
ATOM 1320 C C . VAL A 1 165 ? 10.860 12.862 -8.777 1.00 74.06 165 VAL A C 1
ATOM 1322 O O . VAL A 1 165 ? 10.811 14.094 -8.818 1.00 74.06 165 VAL A O 1
ATOM 1325 N N . PRO A 1 166 ? 11.738 12.187 -8.007 1.00 79.94 166 PRO A N 1
ATOM 1326 C CA . PRO A 1 166 ? 12.672 12.863 -7.114 1.00 79.94 166 PRO A CA 1
ATOM 1327 C C . PRO A 1 166 ? 13.488 13.930 -7.856 1.00 79.94 166 PRO A C 1
ATOM 1329 O O . PRO A 1 166 ? 13.963 13.700 -8.974 1.00 79.94 166 PRO A O 1
ATOM 1332 N N . ASP A 1 167 ? 13.650 15.110 -7.253 1.00 83.88 167 ASP A N 1
ATOM 1333 C CA . ASP A 1 167 ? 14.360 16.246 -7.863 1.00 83.88 167 ASP A CA 1
ATOM 1334 C C . ASP A 1 167 ? 15.840 15.922 -8.140 1.00 83.88 167 ASP A C 1
ATOM 1336 O O . ASP A 1 167 ? 16.458 16.481 -9.056 1.00 83.88 167 ASP A O 1
ATOM 1340 N N . GLU A 1 168 ? 16.381 14.943 -7.414 1.00 88.38 168 GLU A N 1
ATOM 1341 C CA . GLU A 1 168 ? 17.699 14.335 -7.571 1.00 88.38 168 GLU A CA 1
ATOM 1342 C C . GLU A 1 168 ? 17.958 13.841 -8.998 1.00 88.38 168 GLU A C 1
ATOM 1344 O O . GLU A 1 168 ? 19.118 13.762 -9.412 1.00 88.38 168 GLU A O 1
ATOM 1349 N N . ILE A 1 169 ? 16.907 13.589 -9.791 1.00 91.81 169 ILE A N 1
ATOM 1350 C CA . ILE A 1 169 ? 17.013 13.188 -11.199 1.00 91.81 169 ILE A CA 1
ATOM 1351 C C . ILE A 1 169 ? 17.837 14.187 -12.025 1.00 91.81 169 ILE A C 1
ATOM 1353 O O . ILE A 1 169 ? 18.550 13.807 -12.959 1.00 91.81 169 ILE A O 1
ATOM 1357 N N . LYS A 1 170 ? 17.802 15.473 -11.649 1.00 91.50 170 LYS A N 1
ATOM 1358 C CA . LYS A 1 170 ? 18.563 16.554 -12.296 1.00 91.50 170 LYS A CA 1
ATOM 1359 C C . LYS A 1 170 ? 20.071 16.414 -12.077 1.00 91.50 170 LYS A C 1
ATOM 1361 O O . LYS A 1 170 ? 20.851 16.871 -12.910 1.00 91.50 170 LYS A O 1
ATOM 1366 N N . HIS A 1 171 ? 20.477 15.777 -10.980 1.00 94.00 171 HIS A N 1
ATOM 1367 C CA . HIS A 1 171 ? 21.871 15.598 -10.571 1.00 94.00 171 HIS A CA 1
ATOM 1368 C C . HIS A 1 171 ? 22.468 14.254 -11.006 1.00 94.00 171 HIS A C 1
ATOM 1370 O O . HIS A 1 171 ? 23.647 13.990 -10.755 1.00 94.00 171 HIS A O 1
ATOM 1376 N N . LEU A 1 172 ? 21.679 13.402 -11.664 1.00 96.06 172 LEU A N 1
ATOM 1377 C CA . LEU A 1 172 ? 22.168 12.155 -12.235 1.00 96.06 172 LEU A CA 1
ATOM 1378 C C . LEU A 1 172 ? 23.112 12.426 -13.408 1.00 96.06 172 LEU A C 1
ATOM 1380 O O . LEU A 1 172 ? 22.879 13.315 -14.234 1.00 96.06 172 LEU A O 1
ATOM 1384 N N . ASN A 1 173 ? 24.180 11.633 -13.499 1.00 96.31 173 ASN A N 1
ATOM 1385 C CA . ASN A 1 173 ? 25.052 11.678 -14.667 1.00 96.31 173 ASN A CA 1
ATOM 1386 C C . ASN A 1 173 ? 24.352 11.073 -15.895 1.00 96.31 173 ASN A C 1
ATOM 1388 O O . ASN A 1 173 ? 23.312 10.424 -15.792 1.00 96.31 173 ASN A O 1
ATOM 1392 N N . GLN A 1 174 ? 24.942 11.274 -17.071 1.00 96.75 174 GLN A N 1
ATOM 1393 C CA . GLN A 1 174 ? 24.342 10.854 -18.335 1.00 96.75 174 GLN A CA 1
ATOM 1394 C C . GLN A 1 174 ? 23.996 9.357 -18.366 1.00 96.75 174 GLN A C 1
ATOM 1396 O O . GLN A 1 174 ? 22.872 9.008 -18.700 1.00 96.75 174 GLN A O 1
ATOM 1401 N N . HIS A 1 175 ? 24.892 8.458 -17.946 1.00 97.38 175 HIS A N 1
ATOM 1402 C CA . HIS A 1 175 ? 24.589 7.021 -17.962 1.00 97.38 175 HIS A CA 1
ATOM 1403 C C . HIS A 1 175 ? 23.590 6.594 -16.883 1.00 97.38 175 HIS A C 1
ATOM 1405 O O . HIS A 1 175 ? 22.856 5.635 -17.104 1.00 97.38 175 HIS A O 1
ATOM 1411 N N . GLU A 1 176 ? 23.522 7.290 -15.748 1.00 97.62 176 GLU A N 1
ATOM 1412 C CA . GLU A 1 176 ? 22.472 7.075 -14.743 1.00 97.62 176 GLU A CA 1
ATOM 1413 C C . GLU A 1 176 ? 21.092 7.447 -15.309 1.00 97.62 176 GLU A C 1
ATOM 1415 O O . GLU A 1 176 ? 20.142 6.682 -15.155 1.00 97.62 176 GLU A O 1
ATOM 1420 N N . LYS A 1 177 ? 20.996 8.563 -16.047 1.00 97.69 177 LYS A N 1
ATOM 1421 C CA . LYS A 1 177 ? 19.776 8.949 -16.775 1.00 97.69 177 LYS A CA 1
ATOM 1422 C C . LYS A 1 177 ? 19.426 7.943 -17.871 1.00 97.69 177 LYS A C 1
ATOM 1424 O O . LYS A 1 177 ? 18.297 7.473 -17.911 1.00 97.69 177 LYS A O 1
ATOM 1429 N N . LEU A 1 178 ? 20.386 7.539 -18.705 1.00 97.75 178 LEU A N 1
ATOM 1430 C CA . LEU A 1 178 ? 20.156 6.515 -19.736 1.00 97.75 178 LEU A CA 1
ATOM 1431 C C . LEU A 1 178 ? 19.723 5.171 -19.126 1.00 97.75 178 LEU A C 1
ATOM 1433 O O . LEU A 1 178 ? 18.895 4.474 -19.702 1.00 97.75 178 LEU A O 1
ATOM 1437 N N . THR A 1 179 ? 20.226 4.826 -17.935 1.00 97.62 179 THR A N 1
ATOM 1438 C CA . THR A 1 179 ? 19.779 3.640 -17.187 1.00 97.62 179 THR A CA 1
ATOM 1439 C C . THR A 1 179 ? 18.309 3.771 -16.779 1.00 97.62 179 THR A C 1
ATOM 1441 O O . THR A 1 179 ? 17.529 2.863 -17.051 1.00 97.62 179 THR A O 1
ATOM 1444 N N . LEU A 1 180 ? 17.891 4.909 -16.205 1.00 96.50 180 LEU A N 1
ATOM 1445 C CA . LEU A 1 180 ? 16.474 5.166 -15.897 1.00 96.50 180 LEU A CA 1
ATOM 1446 C C . LEU A 1 180 ? 15.584 5.171 -17.144 1.00 96.50 180 LEU A C 1
ATOM 1448 O O . LEU A 1 180 ? 14.451 4.688 -17.098 1.00 96.50 180 LEU A O 1
ATOM 1452 N N . LEU A 1 181 ? 16.082 5.696 -18.265 1.00 96.94 181 LEU A N 1
ATOM 1453 C CA . LEU A 1 181 ? 15.355 5.672 -19.530 1.00 96.94 181 LEU A CA 1
ATOM 1454 C C . LEU A 1 181 ? 15.163 4.234 -20.033 1.00 96.94 181 LEU A C 1
ATOM 1456 O O . LEU A 1 181 ? 14.062 3.873 -20.438 1.00 96.94 181 LEU A O 1
ATOM 1460 N N . GLY A 1 182 ? 16.194 3.391 -19.935 1.00 96.69 182 GLY A N 1
ATOM 1461 C CA . GLY A 1 182 ? 16.089 1.961 -20.232 1.00 96.69 182 GLY A CA 1
ATOM 1462 C C . GLY A 1 182 ? 15.044 1.275 -19.351 1.00 96.69 182 GLY A C 1
ATOM 1463 O O . GLY A 1 182 ? 14.131 0.634 -19.859 1.00 96.69 182 GLY A O 1
ATOM 1464 N N . ILE A 1 183 ? 15.108 1.492 -18.035 1.00 96.00 183 ILE A N 1
ATOM 1465 C CA . ILE A 1 183 ? 14.156 0.921 -17.068 1.00 96.00 183 ILE A CA 1
ATOM 1466 C C . ILE A 1 183 ? 12.717 1.339 -17.375 1.00 96.00 183 ILE A C 1
ATOM 1468 O O . ILE A 1 183 ? 11.821 0.500 -17.449 1.00 96.00 183 ILE A O 1
ATOM 1472 N N . SER A 1 184 ? 12.480 2.636 -17.577 1.00 94.69 184 SER A N 1
ATOM 1473 C CA . SER A 1 184 ? 11.140 3.146 -17.877 1.00 94.69 184 SER A CA 1
ATOM 1474 C C . SER A 1 184 ? 10.594 2.580 -19.190 1.00 94.69 184 SER A C 1
ATOM 1476 O O . SER A 1 184 ? 9.472 2.080 -19.213 1.00 94.69 184 SER A O 1
ATOM 1478 N N . ARG A 1 185 ? 11.388 2.558 -20.266 1.00 94.31 185 ARG A N 1
ATOM 1479 C CA . ARG A 1 185 ? 10.967 1.988 -21.557 1.00 94.31 185 ARG A CA 1
ATOM 1480 C C . ARG A 1 185 ? 10.706 0.486 -21.483 1.00 94.31 185 ARG A C 1
ATOM 1482 O O . ARG A 1 185 ? 9.738 0.023 -22.094 1.00 94.31 185 ARG A O 1
ATOM 1489 N N . PHE A 1 186 ? 11.497 -0.252 -20.702 1.00 95.31 186 PHE A N 1
ATOM 1490 C CA . PHE A 1 186 ? 11.244 -1.664 -20.429 1.00 95.31 186 PHE A CA 1
ATOM 1491 C C . PHE A 1 186 ? 9.847 -1.855 -19.826 1.00 95.31 186 PHE A C 1
ATOM 1493 O O . PHE A 1 186 ? 9.046 -2.613 -20.369 1.00 95.31 186 PHE A O 1
ATOM 1500 N N . PHE A 1 187 ? 9.516 -1.121 -18.762 1.00 93.00 187 PHE A N 1
ATOM 1501 C CA . PHE A 1 187 ? 8.234 -1.257 -18.063 1.00 93.00 187 PHE A CA 1
ATOM 1502 C C . PHE A 1 187 ? 7.024 -0.681 -18.805 1.00 93.00 187 P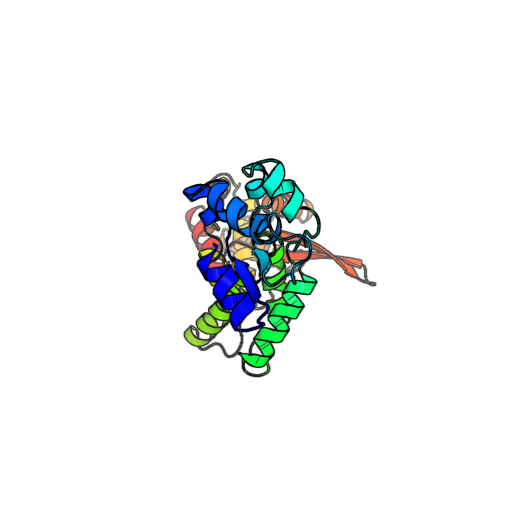HE A C 1
ATOM 1504 O O . PHE A 1 187 ? 5.892 -1.015 -18.467 1.00 93.00 187 PHE A O 1
ATOM 1511 N N . ILE A 1 188 ? 7.240 0.174 -19.803 1.00 88.38 188 ILE A N 1
ATOM 1512 C CA . ILE A 1 188 ? 6.183 0.619 -20.722 1.00 88.38 188 ILE A CA 1
ATOM 1513 C C . ILE A 1 188 ? 5.880 -0.462 -21.760 1.00 88.38 188 ILE A C 1
ATOM 1515 O O . ILE A 1 188 ? 4.725 -0.645 -22.145 1.00 88.38 188 ILE A O 1
ATOM 1519 N N . SER A 1 189 ? 6.921 -1.152 -22.228 1.00 88.00 189 SER A N 1
ATOM 1520 C CA . SER A 1 189 ? 6.828 -2.122 -23.324 1.00 88.00 189 SER A CA 1
ATOM 1521 C C . SER A 1 189 ? 6.458 -3.528 -22.847 1.00 88.00 189 SER A C 1
ATOM 1523 O O . SER A 1 189 ? 5.951 -4.324 -23.635 1.00 88.00 189 SER A O 1
ATOM 1525 N N . ASN A 1 190 ? 6.680 -3.829 -21.567 1.00 88.06 190 ASN A N 1
ATOM 1526 C CA . ASN A 1 190 ? 6.412 -5.128 -20.959 1.00 88.06 190 ASN A CA 1
ATOM 1527 C C . ASN A 1 190 ? 5.257 -5.054 -19.958 1.00 88.06 190 ASN A C 1
ATOM 1529 O O . ASN A 1 190 ? 4.998 -4.024 -19.341 1.00 88.06 190 ASN A O 1
ATOM 1533 N N . THR A 1 191 ? 4.559 -6.176 -19.786 1.00 76.81 191 THR A N 1
ATOM 1534 C CA . THR A 1 191 ? 3.441 -6.293 -18.838 1.00 76.81 191 THR A CA 1
ATOM 1535 C C . THR A 1 191 ? 3.866 -6.779 -17.458 1.00 76.81 191 THR A C 1
ATOM 1537 O O . THR A 1 191 ? 3.059 -6.696 -16.542 1.00 76.81 191 THR A O 1
ATOM 1540 N N . ALA A 1 192 ? 5.101 -7.265 -17.300 1.00 84.44 192 ALA A N 1
ATOM 1541 C CA . ALA A 1 192 ? 5.608 -7.754 -16.024 1.00 84.44 192 ALA A CA 1
ATOM 1542 C C . ALA A 1 192 ? 5.835 -6.592 -15.030 1.00 84.44 192 ALA A C 1
ATOM 1544 O O . ALA A 1 192 ? 6.364 -5.544 -15.423 1.00 84.44 192 ALA A O 1
ATOM 1545 N N . PRO A 1 193 ? 5.456 -6.743 -13.746 1.00 82.44 193 PRO A N 1
ATOM 1546 C CA . PRO A 1 193 ? 5.682 -5.713 -12.728 1.00 82.44 193 PRO A CA 1
ATOM 1547 C C . PRO A 1 193 ? 7.152 -5.606 -12.301 1.00 82.44 193 PRO A C 1
ATOM 1549 O O . PRO A 1 193 ? 7.577 -4.540 -11.850 1.00 82.44 193 PRO A O 1
ATOM 1552 N N . GLU A 1 194 ? 7.919 -6.682 -12.491 1.00 90.25 194 GLU A N 1
ATOM 1553 C CA . GLU A 1 194 ? 9.336 -6.798 -12.156 1.00 90.25 194 GLU A CA 1
ATOM 1554 C C . GLU A 1 194 ? 10.161 -7.244 -13.372 1.00 90.25 194 GLU A C 1
ATOM 1556 O O . GLU A 1 194 ? 9.640 -7.862 -14.301 1.00 90.25 194 GLU A O 1
ATOM 1561 N N . ALA A 1 195 ? 11.462 -6.960 -13.337 1.00 92.56 195 ALA A N 1
ATOM 1562 C CA . ALA A 1 195 ? 12.433 -7.320 -14.367 1.00 92.56 195 ALA A CA 1
ATOM 1563 C C . ALA A 1 195 ? 13.745 -7.805 -13.744 1.00 92.56 195 ALA A C 1
ATOM 1565 O O . ALA A 1 195 ? 14.158 -7.324 -12.691 1.00 92.56 195 ALA A O 1
ATOM 1566 N N . THR A 1 196 ? 14.451 -8.716 -14.397 1.00 93.12 196 THR A N 1
ATOM 1567 C CA . THR A 1 196 ? 15.798 -9.120 -13.983 1.00 93.12 196 THR A CA 1
ATOM 1568 C C . THR A 1 196 ? 16.841 -8.058 -14.337 1.00 93.12 196 THR A C 1
ATOM 1570 O O . THR A 1 196 ? 16.660 -7.238 -15.237 1.00 93.12 196 THR A O 1
ATOM 1573 N N . THR A 1 197 ? 17.997 -8.094 -13.666 1.00 92.25 197 THR A N 1
ATOM 1574 C CA . THR A 1 197 ? 19.123 -7.200 -13.994 1.00 92.25 197 THR A CA 1
ATOM 1575 C C . THR A 1 197 ? 19.567 -7.307 -15.453 1.00 92.25 197 THR A C 1
ATOM 1577 O O . THR A 1 197 ? 19.908 -6.285 -16.039 1.00 92.25 197 THR A O 1
ATOM 1580 N N . GLY A 1 198 ? 19.539 -8.510 -16.038 1.00 91.94 198 GLY A N 1
ATOM 1581 C CA . GLY A 1 198 ? 19.933 -8.728 -17.433 1.00 91.94 198 GLY A CA 1
ATOM 1582 C C . GLY A 1 198 ? 18.981 -8.057 -18.423 1.00 91.94 198 GLY A C 1
ATOM 1583 O O . GLY A 1 198 ? 19.434 -7.344 -19.310 1.00 91.94 198 GLY A O 1
ATOM 1584 N N . GLU A 1 199 ? 17.670 -8.200 -18.220 1.00 94.69 199 GLU A N 1
ATOM 1585 C CA . GLU A 1 199 ? 16.650 -7.565 -19.072 1.00 94.69 199 GLU A CA 1
ATOM 1586 C C . GLU A 1 199 ? 16.753 -6.034 -19.048 1.00 94.69 199 GLU A C 1
ATOM 1588 O O . GLU A 1 199 ? 16.662 -5.366 -20.081 1.00 94.69 199 GLU A O 1
ATOM 1593 N N . ILE A 1 200 ? 17.002 -5.462 -17.867 1.00 95.94 200 ILE A N 1
ATOM 1594 C CA . ILE A 1 200 ? 17.209 -4.020 -17.741 1.00 95.94 200 ILE A CA 1
ATOM 1595 C C . ILE A 1 200 ? 18.539 -3.582 -18.374 1.00 95.94 200 ILE A C 1
ATOM 1597 O O . ILE A 1 200 ? 18.589 -2.522 -18.999 1.00 95.94 200 ILE A O 1
ATOM 1601 N N . GLU A 1 201 ? 19.610 -4.368 -18.235 1.00 96.12 201 GLU A N 1
ATOM 1602 C CA . GLU A 1 201 ? 20.910 -4.080 -18.859 1.00 96.12 201 GLU A CA 1
ATOM 1603 C C . GLU A 1 201 ? 20.805 -4.068 -20.391 1.00 96.12 201 GLU A C 1
ATOM 1605 O O . GLU A 1 201 ? 21.311 -3.149 -21.036 1.00 96.12 201 GLU A O 1
ATOM 1610 N N . GLU A 1 202 ? 20.073 -5.019 -20.975 1.00 96.19 202 GLU A N 1
ATOM 1611 C CA . GLU A 1 202 ? 19.768 -5.039 -22.409 1.00 96.19 202 GLU A CA 1
ATOM 1612 C C . GLU A 1 202 ? 18.991 -3.790 -22.838 1.00 96.19 202 GLU A C 1
ATOM 1614 O O . GLU A 1 202 ? 19.369 -3.123 -23.805 1.00 96.19 202 GLU A O 1
ATOM 1619 N N . SER A 1 203 ? 17.956 -3.406 -22.085 1.00 96.62 203 SER A N 1
ATOM 1620 C CA . SER A 1 203 ? 17.199 -2.188 -22.386 1.00 96.62 203 SER A CA 1
ATOM 1621 C C . SER A 1 203 ? 18.049 -0.916 -22.262 1.00 96.62 203 SER A C 1
ATOM 1623 O O . SER A 1 203 ? 17.857 0.027 -23.030 1.00 96.62 203 SER A O 1
ATOM 1625 N N . TYR A 1 204 ? 18.995 -0.868 -21.320 1.00 97.75 204 TYR A N 1
ATOM 1626 C CA . TYR A 1 204 ? 19.966 0.222 -21.194 1.00 97.75 204 TYR A CA 1
ATOM 1627 C C . TYR A 1 204 ? 20.919 0.280 -22.394 1.00 97.75 204 TYR A C 1
ATOM 1629 O O . TYR A 1 204 ? 21.201 1.369 -22.894 1.00 97.75 204 TYR A O 1
ATOM 1637 N N . HIS A 1 205 ? 21.382 -0.867 -22.897 1.00 97.44 205 HIS A N 1
ATOM 1638 C CA . HIS A 1 205 ? 22.242 -0.918 -24.080 1.00 97.44 205 HIS A CA 1
ATOM 1639 C C . HIS A 1 205 ? 21.551 -0.362 -25.328 1.00 97.44 205 HIS A C 1
ATOM 1641 O O . HIS A 1 205 ? 22.165 0.431 -26.042 1.00 97.44 205 HIS A O 1
ATOM 1647 N N . LEU A 1 206 ? 20.277 -0.703 -25.545 1.00 97.00 206 LEU A N 1
ATOM 1648 C CA . LEU A 1 206 ? 19.479 -0.157 -26.651 1.00 97.00 206 LEU A CA 1
ATOM 1649 C C . LEU A 1 206 ? 19.351 1.370 -26.559 1.00 97.00 206 LEU A C 1
ATOM 1651 O O . LEU A 1 206 ? 19.519 2.080 -27.547 1.00 97.00 206 LEU A O 1
ATOM 1655 N N . VAL A 1 207 ? 19.112 1.888 -25.353 1.00 97.31 207 VAL A N 1
ATOM 1656 C CA . VAL A 1 207 ? 19.057 3.335 -25.113 1.00 97.31 207 VAL A CA 1
ATOM 1657 C C . VAL A 1 207 ? 20.418 3.999 -25.347 1.00 97.31 207 VAL A C 1
ATOM 1659 O O . VAL A 1 207 ? 20.480 5.079 -25.928 1.00 97.31 207 VAL A O 1
ATOM 1662 N N . CYS A 1 208 ? 21.525 3.376 -24.937 1.00 97.56 208 CYS A N 1
ATOM 1663 C CA . CYS A 1 208 ? 22.858 3.892 -25.245 1.00 97.56 208 CYS A CA 1
ATOM 1664 C C . CYS A 1 208 ? 23.106 3.984 -26.756 1.00 97.56 208 CYS A C 1
ATOM 1666 O O . CYS A 1 208 ? 23.638 4.995 -27.207 1.00 97.56 208 CYS A O 1
ATOM 1668 N N . GLU A 1 209 ? 22.690 2.981 -27.531 1.00 96.56 209 GLU A N 1
ATOM 1669 C CA . GLU A 1 209 ? 22.810 2.994 -28.993 1.00 96.56 209 GLU A CA 1
ATOM 1670 C C . GLU A 1 209 ? 22.032 4.160 -29.623 1.00 96.56 209 GLU A C 1
ATOM 1672 O O . GLU A 1 209 ? 22.596 4.913 -30.417 1.00 96.56 209 GLU A O 1
ATOM 1677 N N . GLU A 1 210 ? 20.779 4.373 -29.210 1.00 96.31 210 GLU A N 1
ATOM 1678 C CA . GLU A 1 210 ? 19.940 5.487 -29.681 1.00 96.31 210 GLU A CA 1
ATOM 1679 C C . GLU A 1 210 ? 20.571 6.857 -29.405 1.00 96.31 210 GLU A C 1
ATOM 1681 O O . GLU A 1 210 ? 20.594 7.727 -30.277 1.00 96.31 210 GLU A O 1
ATOM 1686 N N . TYR A 1 211 ? 21.141 7.037 -28.213 1.00 96.56 211 TYR A N 1
ATOM 1687 C CA . TYR A 1 211 ? 21.783 8.288 -27.803 1.00 96.56 211 TYR A CA 1
ATOM 1688 C C . TYR A 1 211 ? 23.256 8.385 -28.236 1.00 96.56 211 TYR A C 1
ATOM 1690 O O . TYR A 1 211 ? 23.959 9.302 -27.815 1.00 96.56 211 TYR A O 1
ATOM 1698 N N . SER A 1 212 ? 23.734 7.476 -29.099 1.00 96.38 212 SER A N 1
ATOM 1699 C CA . SER A 1 212 ? 25.119 7.445 -29.600 1.00 96.38 212 SER A CA 1
ATOM 1700 C C . SER A 1 212 ? 26.188 7.368 -28.497 1.00 96.38 212 SER A C 1
ATOM 1702 O O . SER A 1 212 ? 27.318 7.830 -28.665 1.00 96.38 212 SER A O 1
ATOM 1704 N N . GLU A 1 213 ? 25.848 6.742 -27.372 1.00 97.06 213 GLU A N 1
ATOM 1705 C CA . GLU A 1 213 ? 26.721 6.532 -26.223 1.00 97.06 213 GLU A CA 1
ATOM 1706 C C . GLU A 1 213 ? 27.253 5.099 -26.174 1.00 97.06 213 GLU A C 1
ATOM 1708 O O . GLU A 1 213 ? 26.580 4.134 -26.532 1.00 97.06 213 GLU A O 1
ATOM 1713 N N . LYS A 1 214 ? 28.482 4.925 -25.674 1.00 96.00 214 LYS A N 1
ATOM 1714 C CA . LYS A 1 214 ? 29.036 3.578 -25.466 1.00 96.00 214 LYS A CA 1
ATOM 1715 C C . LYS A 1 214 ? 28.521 3.001 -24.144 1.00 96.00 214 LYS A C 1
ATOM 1717 O O . LYS A 1 214 ? 28.791 3.608 -23.100 1.00 96.00 214 LYS A O 1
ATOM 1722 N N . PRO A 1 215 ? 27.856 1.831 -24.142 1.00 95.62 215 PRO A N 1
ATOM 1723 C CA . PRO A 1 215 ? 27.359 1.233 -22.911 1.00 95.62 215 PRO A CA 1
ATOM 1724 C C . PRO A 1 215 ? 28.505 0.901 -21.954 1.00 95.62 215 PRO A C 1
ATOM 1726 O O . PRO A 1 215 ? 29.610 0.521 -22.359 1.00 95.62 215 PRO A O 1
ATOM 1729 N N . ARG A 1 216 ? 28.253 1.075 -20.656 1.00 96.31 216 ARG A N 1
ATOM 1730 C CA . ARG A 1 216 ? 29.211 0.706 -19.609 1.00 96.31 216 ARG A CA 1
ATOM 1731 C C . ARG A 1 216 ? 29.067 -0.772 -19.283 1.00 96.31 216 ARG A C 1
ATOM 1733 O O . ARG A 1 216 ? 27.962 -1.286 -19.239 1.00 96.31 216 ARG A O 1
ATOM 1740 N N . GLY A 1 217 ? 30.190 -1.435 -19.012 1.00 93.81 217 GLY A N 1
ATOM 1741 C CA . GLY A 1 217 ? 30.172 -2.849 -18.642 1.00 93.81 217 GLY A CA 1
ATOM 1742 C C . GLY A 1 217 ? 29.417 -3.113 -17.335 1.00 93.81 217 GLY A C 1
ATOM 1743 O O . GLY A 1 217 ? 29.319 -2.232 -16.473 1.00 93.81 217 GLY A O 1
ATOM 1744 N N . HIS A 1 218 ? 28.978 -4.361 -17.174 1.00 92.75 218 HIS A N 1
ATOM 1745 C CA . HIS A 1 218 ? 28.116 -4.856 -16.098 1.00 92.75 218 HIS A CA 1
ATOM 1746 C C . HIS A 1 218 ? 28.415 -4.289 -14.699 1.00 92.75 218 HIS A C 1
ATOM 1748 O O . HIS A 1 218 ? 27.537 -3.741 -14.037 1.00 92.75 218 HIS A O 1
ATOM 1754 N N . THR A 1 219 ? 29.674 -4.329 -14.245 1.00 91.94 219 THR A N 1
ATOM 1755 C CA . THR A 1 219 ? 30.058 -3.841 -12.906 1.00 91.94 219 THR A CA 1
ATOM 1756 C C . THR A 1 219 ? 29.743 -2.360 -12.693 1.00 91.94 219 THR A C 1
ATOM 1758 O O . THR A 1 219 ? 29.412 -1.944 -11.583 1.00 91.94 219 THR A O 1
ATOM 1761 N N . GLN A 1 220 ? 29.888 -1.540 -13.734 1.00 94.94 220 GLN A N 1
ATOM 1762 C CA . GLN A 1 220 ? 29.615 -0.110 -13.650 1.00 94.94 220 GLN A CA 1
ATOM 1763 C C . GLN A 1 220 ? 28.116 0.172 -13.776 1.00 94.94 220 GLN A C 1
ATOM 1765 O O . GLN A 1 220 ? 27.601 0.988 -13.016 1.00 94.94 220 GLN A O 1
ATOM 1770 N N . PHE A 1 221 ? 27.421 -0.538 -14.665 1.00 95.25 221 PHE A N 1
ATOM 1771 C CA . PHE A 1 221 ? 25.964 -0.495 -14.772 1.00 95.25 221 PHE A CA 1
ATOM 1772 C C . PHE A 1 221 ? 25.283 -0.847 -13.440 1.00 95.25 221 PHE A C 1
ATOM 1774 O O . PHE A 1 221 ? 24.424 -0.113 -12.954 1.00 95.25 221 PHE A O 1
ATOM 1781 N N . TRP A 1 222 ? 25.763 -1.889 -12.762 1.00 93.38 222 TRP A N 1
ATOM 1782 C CA . TRP A 1 222 ? 25.250 -2.287 -11.453 1.00 93.38 222 TRP A CA 1
ATOM 1783 C C . TRP A 1 222 ? 25.413 -1.202 -10.376 1.00 93.38 222 TRP A C 1
ATOM 1785 O O . TRP A 1 222 ? 24.555 -1.048 -9.505 1.00 93.38 222 TRP A O 1
ATOM 1795 N N . LYS A 1 223 ? 26.484 -0.396 -10.436 1.00 95.62 223 LYS A N 1
ATOM 1796 C CA . LYS A 1 223 ? 26.636 0.767 -9.543 1.00 95.62 223 LYS A CA 1
ATOM 1797 C C . LYS A 1 223 ? 25.584 1.838 -9.817 1.00 95.62 223 LYS A C 1
ATOM 1799 O O . LYS A 1 223 ? 25.140 2.477 -8.866 1.00 95.62 223 LYS A O 1
ATOM 1804 N N . TYR A 1 224 ? 25.191 2.034 -11.077 1.00 96.50 224 TYR A N 1
ATOM 1805 C CA . TYR A 1 224 ? 24.101 2.947 -11.421 1.00 96.50 224 TYR A CA 1
ATOM 1806 C C . TYR A 1 224 ? 22.784 2.439 -10.846 1.00 96.50 224 TYR A C 1
ATOM 1808 O O . TYR A 1 224 ? 22.156 3.175 -10.096 1.00 96.50 224 TYR A O 1
ATOM 1816 N N . LEU A 1 225 ? 22.430 1.170 -11.078 1.00 94.88 225 LEU A N 1
ATOM 1817 C CA . LEU A 1 225 ? 21.220 0.563 -10.509 1.00 94.88 225 LEU A CA 1
ATOM 1818 C C . LEU A 1 225 ? 21.145 0.721 -8.989 1.00 94.88 225 LEU A C 1
ATOM 1820 O O . LEU A 1 225 ? 20.145 1.207 -8.474 1.00 94.88 225 LEU A O 1
ATOM 1824 N N . LYS A 1 226 ? 22.226 0.402 -8.271 1.00 94.44 226 LYS A N 1
ATOM 1825 C CA . LYS A 1 226 ? 22.275 0.595 -6.816 1.00 94.44 226 LYS A CA 1
ATOM 1826 C C . LYS A 1 226 ? 22.091 2.038 -6.376 1.00 94.44 226 LYS A C 1
ATOM 1828 O O . LYS A 1 226 ? 21.495 2.294 -5.339 1.00 94.44 226 LYS A O 1
ATOM 1833 N N . LYS A 1 227 ? 22.653 2.989 -7.121 1.00 95.12 227 LYS A N 1
ATOM 1834 C CA . LYS A 1 227 ? 22.464 4.404 -6.808 1.00 95.12 227 LYS A CA 1
ATOM 1835 C C . LYS A 1 227 ? 21.010 4.819 -7.028 1.00 95.12 227 LYS A C 1
ATOM 1837 O O . LYS A 1 227 ? 20.494 5.577 -6.222 1.00 95.12 227 LYS A O 1
ATOM 1842 N N . LEU A 1 228 ? 20.374 4.332 -8.091 1.00 94.94 228 LEU A N 1
ATOM 1843 C CA . LEU A 1 228 ? 18.968 4.611 -8.385 1.00 94.94 228 LEU A CA 1
ATOM 1844 C C . LEU A 1 228 ? 18.032 4.006 -7.330 1.00 94.94 228 LEU A C 1
ATOM 1846 O O . LEU A 1 228 ? 17.068 4.660 -6.954 1.00 94.94 228 LEU A O 1
ATOM 1850 N N . ASP A 1 229 ? 18.357 2.814 -6.826 1.00 93.06 229 ASP A N 1
ATOM 1851 C CA . ASP A 1 229 ? 17.664 2.161 -5.707 1.00 93.06 229 ASP A CA 1
ATOM 1852 C C . ASP A 1 229 ? 17.788 2.981 -4.415 1.00 93.06 229 ASP A C 1
ATOM 1854 O O . ASP A 1 229 ? 16.791 3.326 -3.798 1.00 93.06 229 ASP A O 1
ATOM 1858 N N . ASN A 1 230 ? 19.001 3.431 -4.072 1.00 90.38 230 ASN A N 1
ATOM 1859 C CA . ASN A 1 230 ? 19.231 4.302 -2.909 1.00 90.38 230 ASN A CA 1
ATOM 1860 C C . ASN A 1 230 ? 18.533 5.673 -2.992 1.00 90.38 230 ASN A C 1
ATOM 1862 O O . ASN A 1 230 ? 18.432 6.366 -1.982 1.00 90.38 230 ASN A O 1
ATOM 1866 N N . LEU A 1 231 ? 18.165 6.107 -4.196 1.00 89.50 231 LEU A N 1
ATOM 1867 C CA . LEU A 1 231 ? 17.461 7.362 -4.455 1.00 89.50 231 LEU A CA 1
ATOM 1868 C C . LEU A 1 231 ? 15.951 7.140 -4.649 1.00 89.50 231 LEU A C 1
ATOM 1870 O O . LEU A 1 231 ? 15.268 8.053 -5.105 1.00 89.50 231 LEU A O 1
ATOM 1874 N N . ASP A 1 232 ? 15.441 5.942 -4.348 1.00 86.62 232 ASP A N 1
ATOM 1875 C CA . ASP A 1 232 ? 14.029 5.562 -4.461 1.00 86.62 232 ASP A CA 1
ATOM 1876 C C . ASP A 1 232 ? 13.431 5.690 -5.880 1.00 86.62 232 ASP A C 1
ATOM 1878 O O . ASP A 1 232 ? 12.209 5.705 -6.053 1.00 86.62 232 ASP A O 1
ATOM 1882 N N . PHE A 1 233 ? 14.260 5.742 -6.931 1.00 89.38 233 PHE A N 1
ATOM 1883 C CA . PHE A 1 233 ? 13.751 5.714 -8.309 1.00 89.38 233 PHE A CA 1
ATOM 1884 C C . PHE A 1 233 ? 13.279 4.319 -8.722 1.00 89.38 233 PHE A C 1
ATOM 1886 O O . PHE A 1 233 ? 12.376 4.195 -9.548 1.00 89.38 233 PHE A O 1
ATOM 1893 N N . VAL A 1 234 ? 13.923 3.282 -8.189 1.00 91.88 234 VAL A N 1
ATOM 1894 C CA . VAL A 1 234 ? 13.657 1.865 -8.469 1.00 91.88 234 VAL A CA 1
ATOM 1895 C C . VAL A 1 234 ? 13.722 1.084 -7.162 1.00 91.88 234 VAL A C 1
ATOM 1897 O O . VAL A 1 234 ? 14.317 1.569 -6.207 1.00 91.88 234 VAL A O 1
ATOM 1900 N N . SER A 1 235 ? 13.155 -0.120 -7.121 1.00 89.69 235 SER A N 1
ATOM 1901 C CA . SER A 1 235 ? 13.375 -1.055 -6.012 1.00 89.69 235 SER A CA 1
ATOM 1902 C C . SER A 1 235 ? 14.102 -2.298 -6.509 1.00 89.69 235 SER A C 1
ATOM 1904 O O . SER A 1 235 ? 13.718 -2.867 -7.530 1.00 89.69 235 SER A O 1
ATOM 1906 N N . ILE A 1 236 ? 15.163 -2.708 -5.809 1.00 91.81 236 ILE A N 1
ATOM 1907 C CA . ILE A 1 236 ? 15.926 -3.926 -6.104 1.00 91.81 236 ILE A CA 1
ATOM 1908 C C . ILE A 1 236 ? 15.722 -4.953 -4.994 1.00 91.81 236 ILE A C 1
ATOM 1910 O O . ILE A 1 236 ? 16.122 -4.761 -3.844 1.00 91.81 236 ILE A O 1
ATOM 1914 N N . LYS A 1 237 ? 15.181 -6.115 -5.359 1.00 86.00 237 LYS A N 1
ATOM 1915 C CA . LYS A 1 237 ? 14.946 -7.235 -4.446 1.00 86.00 237 LYS A CA 1
ATOM 1916 C C . LYS A 1 237 ? 15.707 -8.476 -4.857 1.00 86.00 237 LYS A C 1
ATOM 1918 O O . LYS A 1 237 ? 15.842 -8.786 -6.033 1.00 86.00 237 LYS A O 1
ATOM 1923 N N . MET A 1 238 ? 16.199 -9.224 -3.872 1.00 83.00 238 MET A N 1
ATOM 1924 C CA . MET A 1 238 ? 16.763 -10.551 -4.113 1.00 83.00 238 MET A CA 1
ATOM 1925 C C . MET A 1 238 ? 15.699 -11.619 -3.912 1.00 83.00 238 MET A C 1
ATOM 1927 O O . MET A 1 238 ? 15.210 -11.803 -2.800 1.00 83.00 238 MET A O 1
ATOM 1931 N N . HIS A 1 239 ? 15.427 -12.389 -4.961 1.00 75.81 239 HIS A N 1
ATOM 1932 C CA . HIS A 1 239 ? 14.696 -13.643 -4.847 1.00 75.81 239 HIS A CA 1
ATOM 1933 C C . HIS A 1 239 ? 15.697 -14.798 -4.739 1.00 75.81 239 HIS A C 1
ATOM 1935 O O . HIS A 1 239 ? 16.535 -15.029 -5.615 1.00 75.81 239 HIS A O 1
ATOM 1941 N N . SER A 1 240 ? 15.647 -15.510 -3.612 1.00 64.38 240 SER A N 1
ATOM 1942 C CA . SER A 1 240 ? 16.389 -16.755 -3.418 1.00 64.38 240 SER A CA 1
ATOM 1943 C C . SER A 1 240 ? 15.557 -17.923 -3.933 1.00 64.38 240 SER A C 1
ATOM 1945 O O . SER A 1 240 ? 14.538 -18.258 -3.333 1.00 64.38 240 SER A O 1
ATOM 1947 N N . SER A 1 241 ? 16.003 -18.558 -5.014 1.00 61.12 241 SER A N 1
ATOM 1948 C CA . SER A 1 241 ? 15.426 -19.808 -5.510 1.00 61.12 241 SER A CA 1
ATOM 1949 C C . SER A 1 241 ? 16.408 -20.968 -5.323 1.00 61.12 241 SER A C 1
ATOM 1951 O O . SER A 1 241 ? 17.594 -20.768 -5.047 1.00 61.12 241 SER A O 1
ATOM 1953 N N . SER A 1 242 ? 15.929 -22.200 -5.504 1.00 56.25 242 SER A N 1
ATOM 1954 C CA . SER A 1 242 ? 16.767 -23.408 -5.493 1.00 56.25 242 SER A CA 1
ATOM 1955 C C . SER A 1 242 ? 17.850 -23.414 -6.583 1.00 56.25 242 SER A C 1
ATOM 1957 O O . SER A 1 242 ? 18.798 -24.189 -6.479 1.00 56.25 242 SER A O 1
ATOM 1959 N N . GLN A 1 243 ? 17.745 -22.547 -7.598 1.00 55.69 243 GLN A N 1
ATOM 1960 C CA . GLN A 1 243 ? 18.704 -22.417 -8.701 1.00 55.69 243 GLN A CA 1
ATOM 1961 C C . GLN A 1 243 ? 19.671 -21.228 -8.556 1.00 55.69 243 GLN A C 1
ATOM 1963 O O . GLN A 1 243 ? 20.582 -21.090 -9.370 1.00 55.69 243 GLN A O 1
ATOM 1968 N N . GLY A 1 244 ? 19.528 -20.388 -7.523 1.00 60.62 244 GLY A N 1
ATOM 1969 C CA . GLY A 1 244 ? 20.426 -19.255 -7.284 1.00 60.62 244 GLY A CA 1
ATOM 1970 C C . GLY A 1 244 ? 19.741 -18.028 -6.680 1.00 60.62 244 GLY A C 1
ATOM 1971 O O . GLY A 1 244 ? 18.556 -18.043 -6.345 1.00 60.62 244 GLY A O 1
ATOM 1972 N N . ARG A 1 245 ? 20.517 -16.949 -6.524 1.00 67.88 245 ARG A N 1
ATOM 1973 C CA . ARG A 1 245 ? 20.032 -15.625 -6.108 1.00 67.88 245 ARG A CA 1
ATOM 1974 C C . ARG A 1 245 ? 19.905 -14.740 -7.344 1.00 67.88 245 ARG A C 1
ATOM 1976 O O . ARG A 1 245 ? 20.928 -14.416 -7.943 1.00 67.88 245 ARG A O 1
ATOM 1983 N N . THR A 1 246 ? 18.687 -14.327 -7.675 1.00 77.88 246 THR A N 1
ATOM 1984 C CA . THR A 1 246 ? 18.415 -13.423 -8.803 1.00 77.88 246 THR A CA 1
ATOM 1985 C C . THR A 1 246 ? 17.844 -12.115 -8.275 1.00 77.88 246 THR A C 1
ATOM 1987 O O . THR A 1 246 ? 17.035 -12.112 -7.346 1.00 77.88 246 THR A O 1
ATOM 1990 N N . GLN A 1 247 ? 18.319 -10.997 -8.823 1.00 85.12 247 GLN A N 1
ATOM 1991 C CA . GLN A 1 247 ? 17.816 -9.669 -8.487 1.00 85.12 247 GLN A CA 1
ATOM 1992 C C . GLN A 1 247 ? 16.662 -9.304 -9.419 1.00 85.12 247 GLN A C 1
ATOM 1994 O O . GLN A 1 247 ? 16.809 -9.390 -10.638 1.00 85.12 247 GLN A O 1
ATOM 1999 N N . HIS A 1 248 ? 15.552 -8.893 -8.821 1.00 90.06 248 HIS A N 1
ATOM 2000 C CA . HIS A 1 248 ? 14.381 -8.348 -9.486 1.00 90.06 248 HIS A CA 1
ATOM 2001 C C . HIS A 1 248 ? 14.312 -6.846 -9.217 1.00 90.06 248 HIS A C 1
ATOM 2003 O O . HIS A 1 248 ? 14.606 -6.389 -8.113 1.00 90.06 248 HIS A O 1
ATOM 2009 N N . ILE A 1 249 ? 13.994 -6.088 -10.256 1.00 92.75 249 ILE A N 1
ATOM 2010 C CA . ILE A 1 249 ? 13.940 -4.631 -10.293 1.00 92.75 249 ILE A CA 1
ATOM 2011 C C . ILE A 1 249 ? 12.494 -4.247 -10.582 1.00 92.75 249 ILE A C 1
ATOM 2013 O O . ILE A 1 249 ? 11.879 -4.866 -11.446 1.00 92.75 249 ILE A O 1
ATOM 2017 N N . SER A 1 250 ? 11.969 -3.224 -9.917 1.00 90.12 250 SER A N 1
ATOM 2018 C CA . SER A 1 250 ? 10.619 -2.700 -10.146 1.00 90.12 250 SER A CA 1
ATOM 2019 C C . SER A 1 250 ? 10.570 -1.171 -10.070 1.00 90.12 250 SER A C 1
ATOM 2021 O O . SER A 1 250 ? 11.454 -0.515 -9.510 1.00 90.12 250 SER A O 1
ATOM 2023 N N . LEU A 1 251 ? 9.517 -0.599 -10.659 1.00 88.12 251 LEU A N 1
ATOM 2024 C CA . LEU A 1 251 ? 9.101 0.790 -10.450 1.00 88.12 251 LEU A CA 1
ATOM 2025 C C . LEU A 1 251 ? 7.857 0.791 -9.559 1.00 88.12 251 LEU A C 1
ATOM 2027 O O . LEU A 1 251 ? 6.748 0.564 -10.046 1.00 88.12 251 LEU A O 1
ATOM 2031 N N . ASP A 1 252 ? 8.049 1.016 -8.264 1.00 77.12 252 ASP A N 1
ATOM 2032 C CA . ASP A 1 252 ? 6.962 0.904 -7.280 1.00 77.12 252 ASP A CA 1
ATOM 2033 C C . ASP A 1 252 ? 6.161 2.192 -7.165 1.00 77.12 252 ASP A C 1
ATOM 2035 O O . ASP A 1 252 ? 4.935 2.184 -7.097 1.00 77.12 252 ASP A O 1
ATOM 2039 N N . LYS A 1 253 ? 6.888 3.309 -7.155 1.00 73.56 253 LYS A N 1
ATOM 2040 C CA . LYS A 1 253 ? 6.334 4.630 -6.888 1.00 73.56 253 LYS A CA 1
ATOM 2041 C C . LYS A 1 253 ? 5.988 5.326 -8.209 1.00 73.56 253 LYS A C 1
ATOM 2043 O O . LYS A 1 253 ? 4.860 5.754 -8.434 1.00 73.56 253 LYS A O 1
ATOM 2048 N N . ILE A 1 254 ? 6.953 5.424 -9.119 1.00 80.38 254 ILE A N 1
ATOM 2049 C CA . ILE A 1 254 ? 6.866 6.330 -10.268 1.00 80.38 254 ILE A CA 1
ATOM 2050 C C . ILE A 1 254 ? 6.303 5.596 -11.502 1.00 80.38 254 ILE A C 1
ATOM 2052 O O . ILE A 1 254 ? 6.882 4.589 -11.916 1.00 80.38 254 ILE A O 1
ATOM 2056 N N . PRO A 1 255 ? 5.236 6.100 -12.157 1.00 84.06 255 PRO A N 1
ATOM 2057 C CA . PRO A 1 255 ? 4.752 5.554 -13.419 1.00 84.06 255 PRO A CA 1
ATOM 2058 C C . PRO A 1 255 ? 5.840 5.613 -14.480 1.00 84.06 255 PRO A C 1
ATOM 2060 O O . PRO A 1 255 ? 6.514 6.639 -14.643 1.00 84.06 255 PRO A O 1
ATOM 2063 N N . ALA A 1 256 ? 5.987 4.528 -15.234 1.00 88.75 256 ALA A N 1
ATOM 2064 C CA . ALA A 1 256 ? 7.090 4.384 -16.166 1.00 88.75 256 ALA A CA 1
ATOM 2065 C C . ALA A 1 256 ? 7.048 5.478 -17.246 1.00 88.75 256 ALA A C 1
ATOM 2067 O O . ALA A 1 256 ? 8.077 6.075 -17.556 1.00 88.75 256 ALA A O 1
ATOM 2068 N N . LYS A 1 257 ? 5.852 5.839 -17.737 1.00 86.62 257 LYS A N 1
ATOM 2069 C CA . LYS A 1 257 ? 5.679 6.937 -18.709 1.00 86.62 257 LYS A CA 1
ATOM 2070 C C . LYS A 1 257 ? 6.088 8.304 -18.159 1.00 86.62 257 LYS A C 1
ATOM 2072 O O . LYS A 1 257 ? 6.698 9.100 -18.872 1.00 86.62 257 LYS A O 1
ATOM 2077 N N . THR A 1 258 ? 5.756 8.583 -16.900 1.00 87.44 258 THR A N 1
ATOM 2078 C CA . THR A 1 258 ? 6.119 9.847 -16.242 1.00 87.44 258 THR A CA 1
ATOM 2079 C C . THR A 1 258 ? 7.631 9.949 -16.088 1.00 87.44 258 THR A C 1
ATOM 2081 O O . THR A 1 258 ? 8.215 10.984 -16.414 1.00 87.44 258 THR A O 1
ATOM 2084 N N . LEU A 1 259 ? 8.270 8.859 -15.650 1.00 90.12 259 LEU A N 1
ATOM 2085 C CA . LEU A 1 259 ? 9.720 8.784 -15.519 1.00 90.12 259 LEU A CA 1
ATOM 2086 C C . LEU A 1 259 ? 10.414 8.945 -16.876 1.00 90.12 259 LEU A C 1
ATOM 2088 O O . LEU A 1 259 ? 11.318 9.769 -16.982 1.00 90.12 259 LEU A O 1
ATOM 2092 N N . GLN A 1 260 ? 9.954 8.231 -17.913 1.00 93.12 260 GLN A N 1
ATOM 2093 C CA . GLN A 1 260 ? 10.490 8.337 -19.274 1.00 93.12 260 GLN A CA 1
ATOM 2094 C C . GLN A 1 260 ? 10.503 9.794 -19.737 1.00 93.12 260 GLN A C 1
ATOM 2096 O O . GLN A 1 260 ? 11.565 10.330 -20.047 1.00 93.12 260 GLN A O 1
ATOM 2101 N N . LYS A 1 261 ? 9.332 10.445 -19.729 1.00 90.44 261 LYS A N 1
ATOM 2102 C CA . LYS A 1 261 ? 9.197 11.830 -20.187 1.00 90.44 261 LYS A CA 1
ATOM 2103 C C . LYS A 1 261 ? 10.144 12.755 -19.426 1.00 90.44 261 LYS A C 1
ATOM 2105 O O . LYS A 1 261 ? 10.770 13.626 -20.023 1.00 90.44 261 LYS A O 1
ATOM 2110 N N . LYS A 1 262 ? 10.278 12.555 -18.109 1.00 91.06 262 LYS A N 1
ATOM 2111 C CA . LYS A 1 262 ? 11.134 13.411 -17.290 1.00 91.06 262 LYS A CA 1
ATOM 2112 C C . LYS A 1 262 ? 12.620 13.220 -17.571 1.00 91.06 262 LYS A C 1
ATOM 2114 O O . LYS A 1 262 ? 13.370 14.190 -17.536 1.00 91.06 262 LYS A O 1
ATOM 2119 N N . VAL A 1 263 ? 13.042 11.986 -17.830 1.00 94.50 263 VAL A N 1
ATOM 2120 C CA . VAL A 1 263 ? 14.425 11.679 -18.203 1.00 94.50 263 VAL A CA 1
ATOM 2121 C C . VAL A 1 263 ? 14.746 12.241 -19.588 1.00 94.50 263 VAL A C 1
ATOM 2123 O O . VAL A 1 263 ? 15.801 12.846 -19.751 1.00 94.50 263 VAL A O 1
ATOM 2126 N N . GLU A 1 264 ? 13.835 12.099 -20.554 1.00 94.31 264 GLU A N 1
ATOM 2127 C CA . GLU A 1 264 ? 13.993 12.623 -21.919 1.00 94.31 264 GLU A CA 1
ATOM 2128 C C . GLU A 1 264 ? 14.103 14.158 -21.950 1.00 94.31 264 GLU A C 1
ATOM 2130 O O . GLU A 1 264 ? 14.850 14.691 -22.757 1.00 94.31 264 GLU A O 1
ATOM 2135 N N . GLU A 1 265 ? 13.445 14.884 -21.036 1.00 93.94 265 GLU A N 1
ATOM 2136 C CA . GLU A 1 265 ? 13.623 16.342 -20.870 1.00 93.94 265 GLU A CA 1
ATOM 2137 C C . GLU A 1 265 ? 15.031 16.749 -20.383 1.00 93.94 265 GLU A C 1
ATOM 2139 O O . GLU A 1 265 ? 15.400 17.922 -20.468 1.00 93.94 265 GLU A O 1
ATOM 2144 N N . LEU A 1 266 ? 15.791 15.818 -19.796 1.00 92.50 266 LEU A N 1
ATOM 2145 C CA . LEU A 1 266 ? 17.062 16.071 -19.105 1.00 92.50 266 LEU A CA 1
ATOM 2146 C C . LEU A 1 266 ? 18.289 15.476 -19.817 1.00 92.50 266 LEU A C 1
ATOM 2148 O O . LEU A 1 266 ? 19.397 15.581 -19.263 1.00 92.50 266 LEU A O 1
ATOM 2152 N N . LEU A 1 267 ? 18.081 14.821 -20.962 1.00 90.62 267 LEU A N 1
ATOM 2153 C CA . LEU A 1 267 ? 19.095 14.253 -21.855 1.00 90.62 267 LEU A CA 1
ATOM 2154 C C . LEU A 1 267 ? 19.262 15.149 -23.085 1.00 90.62 267 LEU A C 1
ATOM 2156 O O . LEU A 1 267 ? 20.435 15.397 -23.436 1.00 90.62 267 LEU A O 1
#

pLDDT: mean 88.72, std 8.8, range [52.53, 98.31]

Foldseek 3Di:
DVVVVVVCVVVVAADEAEAEQCLVVCVPVNQPVLVCLLCVCVVPVPDDRRYHYHYHHPDPCSLVSYDPVSSVSPVPDDD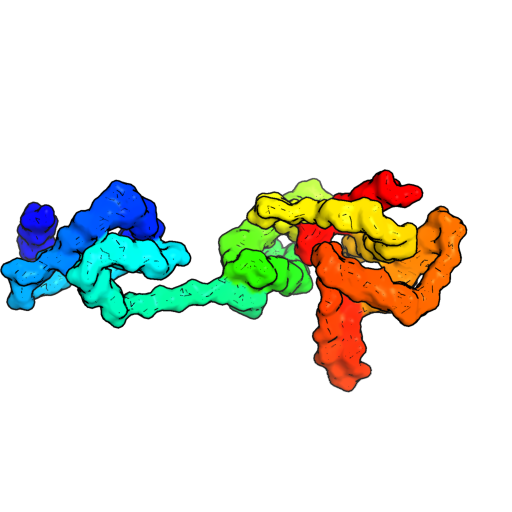DDAADALVRLLVLQVVVCVVPHDPPQEDSLLSSLLSVLCNVVRNDSVLSNQLSVQLSVVCVVVVHSHRFNLSSLVRLCVSPPDLDDPPCLLVDDPLLLLLLLLVLVLRVVDRGQKDFPVSSLVSSCVSCVVVVHDRDDDVVSVVSVVVCCVVLQKPWDWDDDPVGTTIIIGRNHHRSVNSNVVSVVND